Protein 6QQ4 (pdb70)

B-factor: mean 41.22, std 11.04, range [19.55, 80.66]

Nearest PDB structures (foldseek):
  6qq4-assembly2_B  TM=1.008E+00  e=2.054E-18  Drosophila melanogaster
  4z45-assembly2_B  TM=6.751E-01  e=8.411E-04  Nasonovia ribisnigri
  4inx-assembly1_A  TM=6.933E-01  e=3.664E-03  Amyelois transitella
  1dqe-assembly1_A  TM=6.639E-01  e=8.683E-03  Bombyx mori
  2wc5-assembly1_A  TM=6.607E-01  e=7.088E-03  Bombyx mori

Organism: Drosophila melanogaster (NCBI:txid7227)

Solvent-accessible surface area: 11645 Å² total; per-residue (Å²): 82,44,172,112,8,43,54,42,20,30,118,19,0,114,80,7,26,107,131,41,56,12,76,106,65,5,35,94,27,17,46,112,87,34,16,10,32,61,114,27,1,36,15,0,19,6,23,2,14,85,106,32,25,10,2,44,91,116,1,88,20,51,54,69,67,22,91,52,26,10,73,51,72,8,1,90,59,108,65,73,16,109,32,14,80,81,12,9,103,65,0,42,85,40,102,22,21,129,51,53,21,36,0,0,9,0,5,8,3,16,26,19,9,23,15,60,142,81,58,45,123,125,54,73,59,57,99,64,100,39,76,116,0,3,131,52,2,29,43,29,13,8,6,77,108,58,5,43,94,30,24,70,110,67,77,79,14,87,58,20,19,0,56,5,0,18,4,25,5,10,63,86,41,58,15,6,66,71,107,0,80,7,88,71,136,10,0,45,48,21,0,68,65,28,14,51,72,58,119,93,66,88,124,36,0,67,67,0,0,70,60,0,20,82,60,137,18,57,101,14,19,4,47,0,1,17,28,4,7,75,22,0,22,34,30,0,121,151,54,68,35,86

Foldseek 3Di:
DLVVLLVVLLVQLVVLCVVLVHDPVLSVCVSVLHQRPDLSSLVSLLSSCCVQPCADPQLAGDCPVPQSNLCSRRNDDDVSSVQSSVLSVVLSPDDFDSPNSRSSRSSSVSSVVSCVVVVND/DLCVVVVLLVVQLVVLCVVLVHDPVLVVCVVVLHQGPDLSSLSSLLSSCVSVPQADPQLAGALVSQLVVLCNQVSPPVVCSVLSSVLSHVLNPDDFDRPNSRSSSSSSVSSSVSSVVVVRD

InterPro domains:
  IPR006170 Pheromone/general odorant binding protein [PF01395] (23-134)
  IPR006170 Pheromone/general odorant binding protein [SM00708] (34-137)
  IPR036728 Pheromone/general odorant binding protein superfamily [G3DSA:1.10.238.20] (18-135)
  IPR036728 Pheromone/general odorant binding protein superfamily [SSF47565] (11-142)

Structure (mmCIF, N/CA/C/O backbone):
data_6QQ4
#
_entry.id   6QQ4
#
_cell.length_a   34.500
_cell.length_b   83.200
_cell.length_c   45.600
_cell.angle_alpha   90.00
_cell.angle_beta   99.00
_cell.angle_gamma   90.00
#
_symmetry.space_group_name_H-M   'P 1 21 1'
#
loop_
_entity.id
_entity.type
_entity.pdbx_description
1 polymer 'General odorant-binding protein 28a'
2 non-polymer 'PENTAETHYLENE GLYCOL'
3 non-polymer 'MALONIC ACID'
4 water water
#
loop_
_atom_site.group_PDB
_atom_site.id
_atom_site.type_symbol
_atom_site.label_atom_id
_atom_site.label_alt_id
_atom_site.label_comp_id
_atom_site.label_asym_id
_atom_site.label_entity_id
_atom_site.label_seq_id
_atom_site.pdbx_PDB_ins_code
_atom_site.Cartn_x
_atom_site.Cartn_y
_atom_site.Cartn_z
_atom_site.occupancy
_atom_site.B_iso_or_equiv
_atom_site.auth_seq_id
_atom_site.auth_comp_id
_atom_site.auth_asym_id
_atom_site.auth_atom_id
_atom_site.pdbx_PDB_model_num
ATOM 1 N N . ASP A 1 1 ? -2.821 -15.567 53.244 1.00 59.78 2 ASP A N 1
ATOM 2 C CA . ASP A 1 1 ? -1.529 -15.128 52.731 1.00 62.47 2 ASP A CA 1
ATOM 3 C C . ASP A 1 1 ? -1.451 -13.606 52.669 1.00 60.02 2 ASP A C 1
ATOM 4 O O . ASP A 1 1 ? -0.362 -13.033 52.568 1.00 56.09 2 ASP A O 1
ATOM 9 N N . GLU A 1 2 ? -2.605 -12.946 52.720 1.00 60.25 3 GLU A N 1
ATOM 10 C CA . GLU A 1 2 ? -2.615 -11.500 52.894 1.00 52.85 3 GLU A CA 1
ATOM 11 C C . GLU A 1 2 ? -2.041 -11.166 54.264 1.00 56.93 3 GLU A C 1
ATOM 12 O O . GLU A 1 2 ? -1.385 -10.136 54.444 1.00 55.58 3 GLU A O 1
ATOM 18 N N . LYS A 1 3 ? -2.304 -12.047 55.225 1.00 55.42 4 LYS A N 1
ATOM 19 C CA . LYS A 1 3 ? -1.722 -11.944 56.558 1.00 53.06 4 LYS A CA 1
ATOM 20 C C . LYS A 1 3 ? -0.201 -11.875 56.489 1.00 48.16 4 LYS A C 1
ATOM 21 O O . LYS A 1 3 ? 0.420 -11.020 57.113 1.00 49.39 4 LYS A O 1
ATOM 27 N N . GLU A 1 4 ? 0.386 -12.789 55.727 1.00 50.75 5 GLU A N 1
ATOM 28 C CA . GLU A 1 4 ? 1.836 -12.875 55.586 1.00 55.35 5 GLU A CA 1
ATOM 29 C C . GLU A 1 4 ? 2.405 -11.640 54.887 1.00 49.64 5 GLU A C 1
ATOM 30 O O . GLU A 1 4 ? 3.519 -11.204 55.183 1.00 44.07 5 GLU A O 1
ATOM 36 N N . ALA A 1 5 ? 1.622 -11.072 53.977 1.00 48.17 6 ALA A N 1
ATOM 37 C CA . ALA A 1 5 ? 1.990 -9.833 53.304 1.00 47.12 6 ALA A CA 1
ATOM 38 C C . ALA A 1 5 ? 2.096 -8.686 54.303 1.00 49.05 6 ALA A C 1
ATOM 39 O O . ALA A 1 5 ? 3.030 -7.887 54.250 1.00 43.68 6 ALA A O 1
ATOM 41 N N . LEU A 1 6 ? 1.136 -8.604 55.219 1.00 44.79 7 LEU A N 1
ATOM 42 C CA . LEU A 1 6 ? 1.175 -7.568 56.239 1.00 50.29 7 LEU A CA 1
ATOM 43 C C . LEU A 1 6 ? 2.344 -7.802 57.195 1.00 43.98 7 LEU A C 1
ATOM 44 O O . LEU A 1 6 ? 2.950 -6.855 57.677 1.00 41.86 7 LEU A O 1
ATOM 49 N N . ALA A 1 7 ? 2.659 -9.067 57.457 1.00 43.81 8 ALA A N 1
ATOM 50 C CA . ALA A 1 7 ? 3.786 -9.404 58.313 1.00 43.41 8 ALA A CA 1
ATOM 51 C C . ALA A 1 7 ? 5.121 -8.938 57.713 1.00 45.22 8 ALA A C 1
ATOM 52 O O . ALA A 1 7 ? 5.997 -8.451 58.435 1.00 40.39 8 ALA A O 1
ATOM 54 N N . LYS A 1 8 ? 5.274 -9.093 56.399 1.00 39.69 9 LYS A N 1
ATOM 55 C CA . LYS A 1 8 ? 6.475 -8.639 55.705 1.00 41.38 9 LYS A CA 1
ATOM 56 C C . LYS A 1 8 ? 6.580 -7.122 55.759 1.00 43.16 9 LYS A C 1
ATOM 57 O O . LYS A 1 8 ? 7.659 -6.563 55.913 1.00 40.77 9 LYS A O 1
ATOM 59 N N . LEU A 1 9 ? 5.441 -6.463 55.628 1.00 43.99 10 LEU A N 1
ATOM 60 C CA . LEU A 1 9 ? 5.401 -5.011 55.637 1.00 44.43 10 LEU A CA 1
ATOM 61 C C . LEU A 1 9 ? 5.849 -4.481 56.988 1.00 43.94 10 LEU A C 1
ATOM 62 O O . LEU A 1 9 ? 6.476 -3.424 57.076 1.00 43.17 10 LEU A O 1
ATOM 67 N N . MET A 1 10 ? 5.525 -5.224 58.042 1.00 45.25 11 MET A N 1
ATOM 68 C CA . MET A 1 10 ? 5.843 -4.783 59.396 1.00 46.52 11 MET A CA 1
ATOM 69 C C . MET A 1 10 ? 7.310 -4.971 59.728 1.00 40.80 11 MET A C 1
ATOM 70 O O . MET A 1 10 ? 7.873 -4.186 60.490 1.00 45.26 11 MET A O 1
ATOM 75 N N . GLU A 1 11 ? 7.927 -5.999 59.149 1.00 41.70 12 GLU A N 1
ATOM 76 C CA . GLU A 1 11 ? 9.363 -6.187 59.284 1.00 43.93 12 GLU A CA 1
ATOM 77 C C . GLU A 1 11 ? 10.077 -5.028 58.607 1.00 40.86 12 GLU A C 1
ATOM 78 O O . GLU A 1 11 ? 10.992 -4.431 59.163 1.00 42.32 12 GLU A O 1
ATOM 84 N N . SER A 1 12 ? 9.654 -4.731 57.387 1.00 43.82 13 SER A N 1
ATOM 85 C CA . SER A 1 12 ? 10.212 -3.613 56.650 1.00 40.58 13 SER A CA 1
ATOM 86 C C . SER A 1 12 ? 10.005 -2.326 57.449 1.00 42.84 13 SER A C 1
ATOM 87 O O . SER A 1 12 ? 10.930 -1.539 57.637 1.00 45.74 13 SER A O 1
ATOM 90 N N . ALA A 1 13 ? 8.797 -2.132 57.959 1.00 39.34 14 ALA A N 1
ATOM 91 C CA . ALA A 1 13 ? 8.508 -0.935 58.730 1.00 40.37 14 ALA A CA 1
ATOM 92 C C . ALA A 1 13 ? 9.371 -0.832 59.991 1.00 41.43 14 ALA A C 1
ATOM 93 O O . ALA A 1 13 ? 9.741 0.266 60.412 1.00 37.23 14 ALA A O 1
ATOM 95 N N . GLU A 1 14 ? 9.691 -1.973 60.591 1.00 39.86 15 GLU A N 1
ATOM 96 C CA . GLU A 1 14 ? 10.505 -1.985 61.796 1.00 42.34 15 GLU A CA 1
ATOM 97 C C . GLU A 1 14 ? 11.930 -1.523 61.516 1.00 44.25 15 GLU A C 1
ATOM 98 O O . GLU A 1 14 ? 12.539 -0.843 62.339 1.00 48.85 15 GLU A O 1
ATOM 104 N N . SER A 1 15 ? 12.471 -1.898 60.362 1.00 43.70 16 SER A N 1
ATOM 105 C CA . SER A 1 15 ? 13.828 -1.482 60.019 1.00 47.67 16 SER A CA 1
ATOM 106 C C . SER A 1 15 ? 13.855 -0.035 59.490 1.00 47.01 16 SER A C 1
ATOM 107 O O . SER A 1 15 ? 14.897 0.624 59.501 1.00 45.26 16 SER A O 1
ATOM 110 N N . CYS A 1 16 ? 12.702 0.453 59.048 1.00 37.00 17 CYS A N 1
ATOM 111 C CA . CYS A 1 16 ? 12.560 1.846 58.624 1.00 41.49 17 CYS A CA 1
ATOM 112 C C . CYS A 1 16 ? 12.394 2.850 59.780 1.00 38.26 17 CYS A C 1
ATOM 113 O O . CYS A 1 16 ? 12.743 4.015 59.635 1.00 37.34 17 CYS A O 1
ATOM 116 N N . MET A 1 17 ? 11.837 2.401 60.903 1.00 34.17 18 MET A N 1
ATOM 117 C CA . MET A 1 17 ? 11.485 3.280 62.027 1.00 34.64 18 MET A CA 1
ATOM 118 C C . MET A 1 17 ? 12.597 4.213 62.554 1.00 39.98 18 MET A C 1
ATOM 119 O O . MET A 1 17 ? 12.344 5.407 62.786 1.00 36.90 18 MET A O 1
ATOM 124 N N . PRO A 1 18 ? 13.815 3.677 62.792 1.00 38.30 19 PRO A N 1
ATOM 125 C CA . PRO A 1 18 ? 14.835 4.558 63.374 1.00 35.51 19 PRO A CA 1
ATOM 126 C C . PRO A 1 18 ? 15.281 5.675 62.441 1.00 32.71 19 PRO A C 1
ATOM 127 O O . PRO A 1 18 ? 15.632 6.747 62.905 1.00 34.01 19 PRO A O 1
ATOM 131 N N . GLU A 1 19 ? 15.264 5.447 61.138 1.00 31.51 20 GLU A N 1
ATOM 132 C CA . GLU A 1 19 ? 15.764 6.480 60.251 1.00 34.62 20 GLU A CA 1
ATOM 133 C C . GLU A 1 19 ? 14.745 7.625 60.029 1.00 30.79 20 GLU A C 1
ATOM 134 O O . GLU A 1 19 ? 15.087 8.680 59.490 1.00 27.04 20 GLU A O 1
ATOM 140 N N . VAL A 1 20 ? 13.508 7.450 60.482 1.00 32.60 21 VAL A N 1
ATOM 141 C CA . VAL A 1 20 ? 12.570 8.569 60.440 1.00 31.69 21 VAL A CA 1
ATOM 142 C C . VAL A 1 20 ? 12.099 8.920 61.855 1.00 28.74 21 VAL A C 1
ATOM 143 O O . VAL A 1 20 ? 11.198 9.745 62.049 1.00 33.20 21 VAL A O 1
ATOM 147 N N . GLY A 1 21 ? 12.746 8.315 62.845 1.00 32.43 22 GLY A N 1
ATOM 148 C CA . GLY A 1 21 ? 12.414 8.549 64.239 1.00 31.70 22 GLY A CA 1
ATOM 149 C C . GLY A 1 21 ? 10.966 8.237 64.588 1.00 32.08 22 GLY A C 1
ATOM 150 O O . GLY A 1 21 ? 10.366 8.870 65.476 1.00 38.36 22 GLY A O 1
ATOM 151 N N . ALA A 1 22 ? 10.379 7.262 63.898 1.00 28.32 23 ALA A N 1
ATOM 152 C CA . ALA A 1 22 ? 9.001 6.883 64.196 1.00 37.44 23 ALA A CA 1
ATOM 153 C C . ALA A 1 22 ? 8.916 6.061 65.484 1.00 36.87 23 ALA A C 1
ATOM 154 O O . ALA A 1 22 ? 9.927 5.540 65.982 1.00 35.75 23 ALA A O 1
ATOM 156 N N . THR A 1 23 ? 7.700 5.940 66.008 1.00 36.75 24 THR A N 1
ATOM 157 C CA . THR A 1 23 ? 7.453 5.261 67.277 1.00 39.57 24 THR A CA 1
ATOM 158 C C . THR A 1 23 ? 6.580 4.025 67.120 1.00 40.79 24 THR A C 1
ATOM 159 O O . THR A 1 23 ? 6.024 3.772 66.043 1.00 35.12 24 THR A O 1
ATOM 163 N N . ASP A 1 24 ? 6.444 3.262 68.204 1.00 40.29 25 ASP A N 1
ATOM 164 C CA . ASP A 1 24 ? 5.560 2.110 68.190 1.00 38.27 25 ASP A CA 1
ATOM 165 C C . ASP A 1 24 ? 4.124 2.507 67.852 1.00 34.14 25 ASP A C 1
ATOM 166 O O . ASP A 1 24 ? 3.408 1.728 67.241 1.00 34.31 25 ASP A O 1
ATOM 171 N N . ALA A 1 25 ? 3.703 3.705 68.251 1.00 34.72 26 ALA A N 1
ATOM 172 C CA . ALA A 1 25 ? 2.346 4.148 67.933 1.00 36.96 26 ALA A CA 1
ATOM 173 C C . ALA A 1 25 ? 2.195 4.275 66.417 1.00 38.63 26 ALA A C 1
ATOM 174 O O . ALA A 1 25 ? 1.148 3.935 65.856 1.00 38.07 26 ALA A O 1
ATOM 176 N N . ASP A 1 26 ? 3.258 4.758 65.770 1.00 29.34 27 ASP A N 1
ATOM 177 C CA . ASP A 1 26 ? 3.273 4.912 64.320 1.00 37.20 27 ASP A CA 1
ATOM 178 C C . ASP A 1 26 ? 3.179 3.572 63.615 1.00 30.62 27 ASP A C 1
ATOM 179 O O . ASP A 1 26 ? 2.498 3.437 62.594 1.00 33.43 27 ASP A O 1
ATOM 184 N N . LEU A 1 27 ? 3.906 2.596 64.140 1.00 35.90 28 LEU A N 1
ATOM 185 C CA . LEU A 1 27 ? 3.854 1.233 63.633 1.00 35.55 28 LEU A CA 1
ATOM 186 C C . LEU A 1 27 ? 2.444 0.640 63.771 1.00 34.34 28 LEU A C 1
ATOM 187 O O . LEU A 1 27 ? 1.960 -0.042 62.873 1.00 39.94 28 LEU A O 1
ATOM 192 N N . GLN A 1 28 ? 1.787 0.904 64.896 1.00 38.89 29 GLN A N 1
ATOM 193 C CA . GLN A 1 28 ? 0.449 0.348 65.132 1.00 42.40 29 GLN A CA 1
ATOM 194 C C . GLN A 1 28 ? -0.580 0.927 64.162 1.00 37.33 29 GLN A C 1
ATOM 195 O O . GLN A 1 28 ? -1.413 0.194 63.619 1.00 36.88 29 GLN A O 1
ATOM 201 N N . GLU A 1 29 ? -0.508 2.231 63.914 1.00 34.68 30 GLU A N 1
ATOM 202 C CA . GLU A 1 29 ? -1.377 2.834 62.906 1.00 34.72 30 GLU A CA 1
ATOM 203 C C . GLU A 1 29 ? -1.237 2.147 61.550 1.00 31.26 30 GLU A C 1
ATOM 204 O O . GLU A 1 29 ? -2.224 1.968 60.836 1.00 33.31 30 GLU A O 1
ATOM 210 N N . MET A 1 30 ? -0.019 1.761 61.192 1.00 35.53 31 MET A N 1
ATOM 211 C CA . MET A 1 30 ? 0.205 1.072 59.923 1.00 32.32 31 MET A CA 1
ATOM 212 C C . MET A 1 30 ? -0.456 -0.303 59.863 1.00 34.23 31 MET A C 1
ATOM 213 O O . MET A 1 30 ? -1.141 -0.608 58.885 1.00 35.02 31 MET A O 1
ATOM 218 N N . VAL A 1 31 ? -0.237 -1.140 60.887 1.00 37.19 32 VAL A N 1
ATOM 219 C CA . VAL A 1 31 ? -0.773 -2.506 60.866 1.00 38.53 32 VAL A CA 1
ATOM 220 C C . VAL A 1 31 ? -2.280 -2.471 60.782 1.00 35.81 32 VAL A C 1
ATOM 221 O O . VAL A 1 31 ? -2.900 -3.343 60.176 1.00 39.81 32 VAL A O 1
ATOM 225 N N . LYS A 1 32 ? -2.860 -1.440 61.384 1.00 38.31 33 LYS A N 1
ATOM 226 C CA . LYS A 1 32 ? -4.301 -1.312 61.495 1.00 39.01 33 LYS A CA 1
ATOM 227 C C . LYS A 1 32 ? -4.854 -0.589 60.281 1.00 34.16 33 LYS A C 1
ATOM 228 O O . LYS A 1 32 ? -6.057 -0.355 60.190 1.00 38.57 33 LYS A O 1
ATOM 234 N N . LYS A 1 33 ? -3.965 -0.248 59.355 1.00 31.08 34 LYS A N 1
ATOM 235 C CA . LYS A 1 33 ? -4.345 0.412 58.114 1.00 37.00 34 LYS A CA 1
ATOM 236 C C . LYS A 1 33 ? -5.145 1.681 58.373 1.00 34.51 34 LYS A C 1
ATOM 237 O O . LYS A 1 33 ? -6.219 1.879 57.822 1.00 28.79 34 LYS A O 1
ATOM 243 N N . GLN A 1 34 ? -4.597 2.532 59.229 1.00 33.15 35 GLN A N 1
ATOM 244 C CA . GLN A 1 34 ? -5.174 3.824 59.541 1.00 31.66 35 GLN A CA 1
ATOM 245 C C . GLN A 1 34 ? -4.361 4.924 58.855 1.00 29.49 35 GLN A C 1
ATOM 246 O O . GLN A 1 34 ? -3.238 4.676 58.416 1.00 24.42 35 GLN A O 1
ATOM 252 N N . PRO A 1 35 ? -4.924 6.138 58.746 1.00 32.08 36 PRO A N 1
ATOM 253 C CA . PRO A 1 35 ? -4.081 7.276 58.346 1.00 31.36 36 PRO A CA 1
ATOM 254 C C . PRO A 1 35 ? -2.938 7.534 59.337 1.00 29.76 36 PRO A C 1
ATOM 255 O O . PRO A 1 35 ? -3.068 7.252 60.525 1.00 31.41 36 PRO A O 1
ATOM 259 N N . ALA A 1 36 ? -1.827 8.067 58.853 1.00 25.11 37 ALA A N 1
ATOM 260 C CA . ALA A 1 36 ? -0.733 8.434 59.740 1.00 30.11 37 ALA A CA 1
ATOM 261 C C . ALA A 1 36 ? -1.129 9.686 60.506 1.00 30.63 37 ALA A C 1
ATOM 262 O O . ALA A 1 36 ? -1.488 10.684 59.899 1.00 32.30 37 ALA A O 1
ATOM 264 N N . SER A 1 37 ? -1.067 9.641 61.834 1.00 30.20 38 SER A N 1
ATOM 265 C CA . SER A 1 37 ? -1.426 10.812 62.632 1.00 31.34 38 SER A CA 1
ATOM 266 C C . SER A 1 37 ? -0.213 11.700 62.917 1.00 29.01 38 SER A C 1
ATOM 267 O O . SER A 1 37 ? -0.358 12.772 63.491 1.00 34.35 38 SER A O 1
ATOM 270 N N . THR A 1 38 ? 0.978 11.260 62.508 1.00 28.80 39 THR A N 1
ATOM 271 C CA . THR A 1 38 ? 2.204 12.052 62.663 1.00 25.65 39 THR A CA 1
ATOM 272 C C . THR A 1 38 ? 2.982 12.101 61.354 1.00 28.31 39 THR A C 1
ATOM 273 O O . THR A 1 38 ? 2.813 11.235 60.502 1.00 26.68 39 THR A O 1
ATOM 277 N N . TYR A 1 39 ? 3.837 13.113 61.201 1.00 26.65 40 TYR A N 1
ATOM 278 C CA . TYR A 1 39 ? 4.669 13.272 60.001 1.00 24.83 40 TYR A CA 1
ATOM 279 C C . TYR A 1 39 ? 5.679 12.137 59.871 1.00 26.40 40 TYR A C 1
ATOM 280 O O . TYR A 1 39 ? 5.934 11.636 58.774 1.00 28.06 40 TYR A O 1
ATOM 289 N N . ALA A 1 40 ? 6.267 11.752 61.001 1.00 29.19 41 ALA A N 1
ATOM 290 C CA . ALA A 1 40 ? 7.204 10.636 61.037 1.00 28.16 41 ALA A CA 1
ATOM 291 C C . ALA A 1 40 ? 6.546 9.351 60.534 1.00 26.07 41 ALA A C 1
ATOM 292 O O . ALA A 1 40 ? 7.173 8.552 59.845 1.00 25.73 41 ALA A O 1
ATOM 294 N N . GLY A 1 41 ? 5.281 9.150 60.898 1.00 24.40 42 GLY A N 1
ATOM 295 C CA . GLY A 1 41 ? 4.525 8.010 60.419 1.00 26.66 42 GLY A CA 1
ATOM 296 C C . GLY A 1 41 ? 4.308 8.078 58.914 1.00 24.85 42 GLY A C 1
ATOM 297 O O . GLY A 1 41 ? 4.315 7.061 58.232 1.00 25.30 42 GLY A O 1
ATOM 298 N N . LYS A 1 42 ? 4.099 9.279 58.388 1.00 23.20 43 LYS A N 1
ATOM 299 C CA . LYS A 1 42 ? 4.058 9.459 56.931 1.00 25.82 43 LYS A CA 1
ATOM 300 C C . LYS A 1 42 ? 5.412 9.121 56.303 1.00 26.75 43 LYS A C 1
ATOM 301 O O . LYS A 1 42 ? 5.493 8.511 55.215 1.00 27.37 43 LYS A O 1
ATOM 307 N N . CYS A 1 43 ? 6.483 9.538 56.973 1.00 23.27 44 CYS A N 1
ATOM 308 C CA . CYS A 1 43 ? 7.808 9.241 56.453 1.00 25.33 44 CYS A CA 1
ATOM 309 C C . CYS A 1 43 ? 8.101 7.738 56.637 1.00 26.34 44 CYS A C 1
ATOM 310 O O . CYS A 1 43 ? 8.796 7.139 55.827 1.00 26.88 44 CYS A O 1
ATOM 313 N N . LEU A 1 44 ? 7.577 7.132 57.700 1.00 26.16 45 LEU A N 1
ATOM 314 C CA . LEU A 1 44 ? 7.737 5.688 57.875 1.00 27.18 45 LEU A CA 1
ATOM 315 C C . LEU A 1 44 ? 7.128 4.999 56.654 1.00 29.74 45 LEU A C 1
ATOM 316 O O . LEU A 1 44 ? 7.748 4.173 55.996 1.00 27.41 45 LEU A O 1
ATOM 321 N N . ARG A 1 45 ? 5.914 5.392 56.325 1.00 29.45 46 ARG A N 1
ATOM 322 C CA . ARG A 1 45 ? 5.231 4.824 55.180 1.00 32.09 46 ARG A CA 1
ATOM 323 C C . ARG A 1 45 ? 5.967 5.038 53.866 1.00 30.95 46 ARG A C 1
ATOM 324 O O . ARG A 1 45 ? 5.993 4.133 53.031 1.00 30.12 46 ARG A O 1
ATOM 332 N N . ALA A 1 46 ? 6.591 6.198 53.684 1.00 27.96 47 ALA A N 1
ATOM 333 C CA . ALA A 1 46 ? 7.398 6.440 52.476 1.00 28.07 47 ALA A CA 1
ATOM 334 C C . ALA A 1 46 ? 8.554 5.452 52.387 1.00 32.77 47 ALA A C 1
ATOM 335 O O . ALA A 1 46 ? 8.861 4.938 51.322 1.00 28.01 47 ALA A O 1
ATOM 337 N N . CYS A 1 47 ? 9.183 5.205 53.528 1.00 27.91 48 CYS A N 1
ATOM 338 C CA . CYS A 1 47 ? 10.345 4.328 53.605 1.00 34.30 48 CYS A CA 1
ATOM 339 C C . CYS A 1 47 ? 9.964 2.883 53.261 1.00 36.02 48 CYS A C 1
ATOM 340 O O . CYS A 1 47 ? 10.694 2.181 52.563 1.00 32.67 48 CYS A O 1
ATOM 343 N N . VAL A 1 48 ? 8.815 2.443 53.745 1.00 30.89 49 VAL A N 1
ATOM 344 C CA . VAL A 1 48 ? 8.311 1.128 53.383 1.00 34.53 49 VAL A CA 1
ATOM 345 C C . VAL A 1 48 ? 7.954 1.036 51.892 1.00 35.62 49 VAL A C 1
ATOM 346 O O . VAL A 1 48 ? 8.353 0.093 51.210 1.00 40.57 49 VAL A O 1
ATOM 350 N N . MET A 1 49 ? 7.201 2.007 51.394 1.00 29.65 50 MET A N 1
ATOM 351 C CA . MET A 1 49 ? 6.782 1.990 49.998 1.00 35.81 50 MET A CA 1
ATOM 352 C C . MET A 1 49 ? 7.986 1.996 49.057 1.00 37.96 50 MET A C 1
ATOM 353 O O . MET A 1 49 ? 7.996 1.300 48.039 1.00 41.76 50 MET A O 1
ATOM 358 N N . LYS A 1 50 ? 8.998 2.781 49.404 1.00 38.06 51 LYS A N 1
ATOM 359 C CA . LYS A 1 50 ? 10.218 2.848 48.616 1.00 39.94 51 LYS A CA 1
ATOM 360 C C . LYS A 1 50 ? 10.954 1.507 48.643 1.00 43.41 51 LYS A C 1
ATOM 361 O O . LYS A 1 50 ? 11.570 1.105 47.657 1.00 43.48 51 LYS A O 1
ATOM 367 N N . ASN A 1 51 ? 10.882 0.806 49.767 1.00 44.08 52 ASN A N 1
ATOM 368 C CA . ASN A 1 51 ? 11.493 -0.513 49.840 1.00 47.54 52 ASN A CA 1
ATOM 369 C C . ASN A 1 51 ? 10.741 -1.522 48.969 1.00 45.54 52 ASN A C 1
ATOM 370 O O . ASN A 1 51 ? 11.342 -2.407 48.374 1.00 51.64 52 ASN A O 1
ATOM 375 N N . ILE A 1 52 ? 9.425 -1.380 48.899 1.00 47.69 53 ILE A N 1
ATOM 376 C CA . ILE A 1 52 ? 8.599 -2.197 48.016 1.00 47.34 53 ILE A CA 1
ATOM 377 C C . ILE A 1 52 ? 8.845 -1.816 46.562 1.00 50.31 53 ILE A C 1
ATOM 378 O O . ILE A 1 52 ? 8.813 -2.659 45.670 1.00 50.53 53 ILE A O 1
ATOM 383 N N . GLY A 1 53 ? 9.083 -0.533 46.327 1.00 45.51 54 GLY A N 1
ATOM 384 C CA . GLY A 1 53 ? 9.296 -0.044 44.981 1.00 44.50 54 GLY A CA 1
ATOM 385 C C . GLY A 1 53 ? 8.037 0.523 44.365 1.00 45.80 54 GLY A C 1
ATOM 386 O O . GLY A 1 53 ? 8.072 1.021 43.236 1.00 45.66 54 GLY A O 1
ATOM 387 N N . ILE A 1 54 ? 6.922 0.450 45.096 1.00 41.98 55 ILE A N 1
ATOM 388 C CA . ILE A 1 54 ?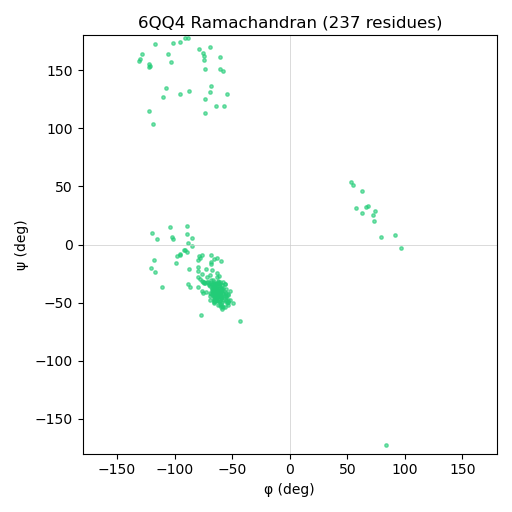 5.669 1.033 44.623 1.00 43.40 55 ILE A CA 1
ATOM 389 C C . ILE A 1 54 ? 5.797 2.564 44.626 1.00 37.35 55 ILE A C 1
ATOM 390 O O . ILE A 1 54 ? 5.156 3.258 43.834 1.00 39.37 55 ILE A O 1
ATOM 395 N N . LEU A 1 55 ? 6.672 3.078 45.482 1.00 38.71 56 LEU A N 1
ATOM 396 C CA . LEU A 1 55 ? 7.043 4.491 45.445 1.00 38.59 56 LEU A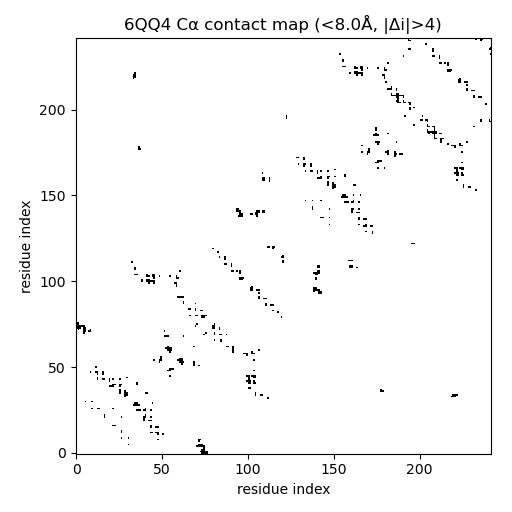 CA 1
ATOM 397 C C . LEU A 1 55 ? 8.482 4.621 44.957 1.00 36.47 56 LEU A C 1
ATOM 398 O O . LEU A 1 55 ? 9.381 3.988 45.506 1.00 37.20 56 LEU A O 1
ATOM 403 N N . ASP A 1 56 ? 8.708 5.443 43.937 1.00 40.69 57 ASP A N 1
ATOM 404 C CA . ASP A 1 56 ? 10.053 5.543 43.374 1.00 43.43 57 ASP A CA 1
ATOM 405 C C . ASP A 1 56 ? 10.832 6.712 43.969 1.00 40.90 57 ASP A C 1
ATOM 406 O O . ASP A 1 56 ? 10.287 7.518 44.727 1.00 41.93 57 ASP A O 1
ATOM 411 N N . ALA A 1 57 ? 12.106 6.787 43.594 1.00 35.84 58 ALA A N 1
ATOM 412 C CA . ALA A 1 57 ? 13.071 7.751 44.108 1.00 37.76 58 ALA A CA 1
ATOM 413 C C . ALA A 1 57 ? 12.690 9.210 43.866 1.00 39.00 58 ALA A C 1
ATOM 414 O O . ALA A 1 57 ? 13.280 10.112 44.463 1.00 38.99 58 ALA A O 1
ATOM 416 N N . ASN A 1 58 ? 11.717 9.451 42.991 1.00 41.62 59 ASN A N 1
ATOM 417 C CA . ASN A 1 58 ? 11.177 10.798 42.837 1.00 40.58 59 ASN A CA 1
ATOM 418 C C . ASN A 1 58 ? 9.810 10.946 43.501 1.00 38.77 59 ASN A C 1
ATOM 419 O O . ASN A 1 58 ? 9.085 11.910 43.258 1.00 38.97 59 ASN A O 1
ATOM 424 N N . GLY A 1 59 ? 9.470 9.993 44.358 1.00 38.15 60 GLY A N 1
ATOM 425 C CA . GLY A 1 59 ? 8.257 10.103 45.156 1.00 37.29 60 GLY A CA 1
ATOM 426 C C . GLY A 1 59 ? 6.966 10.023 44.370 1.00 38.40 60 GLY A C 1
ATOM 427 O O . GLY A 1 59 ? 5.963 10.648 44.729 1.00 34.15 60 GLY A O 1
ATOM 428 N N . LYS A 1 60 ? 6.977 9.239 43.299 1.00 38.25 61 LYS A N 1
ATOM 429 C CA . LYS A 1 60 ? 5.771 9.017 42.508 1.00 34.82 61 LYS A CA 1
ATOM 430 C C . LYS A 1 60 ? 5.483 7.523 42.486 1.00 34.95 61 LYS A C 1
ATOM 431 O O . LYS A 1 60 ? 6.389 6.718 42.645 1.00 36.62 61 LYS A O 1
ATOM 437 N N . LEU A 1 61 ? 4.219 7.149 42.316 1.00 36.94 62 LEU A N 1
ATOM 438 C CA . LEU A 1 61 ? 3.864 5.734 42.326 1.00 38.76 62 LEU A CA 1
ATOM 439 C C . LEU A 1 61 ? 4.437 5.050 41.080 1.00 40.34 62 LEU A C 1
ATOM 440 O O . LEU A 1 61 ? 4.365 5.596 39.976 1.00 41.49 62 LEU A O 1
ATOM 445 N N . ASP A 1 62 ? 5.013 3.870 41.276 1.00 41.52 63 ASP A N 1
ATOM 446 C CA . ASP A 1 62 ? 5.590 3.081 40.194 1.00 46.17 63 ASP A CA 1
ATOM 447 C C . ASP A 1 62 ? 4.869 1.739 40.089 1.00 47.15 63 ASP A C 1
ATOM 448 O O . ASP A 1 62 ? 5.114 0.836 40.886 1.00 41.81 63 ASP A O 1
ATOM 453 N N . THR A 1 63 ? 3.996 1.610 39.093 1.00 49.87 64 THR A N 1
ATOM 454 C CA . THR A 1 63 ? 3.134 0.438 38.990 1.00 52.60 64 THR A CA 1
ATOM 455 C C . THR A 1 63 ? 3.704 -0.695 38.143 1.00 54.86 64 THR A C 1
ATOM 456 O O . THR A 1 63 ? 3.090 -1.761 38.058 1.00 55.90 64 THR A O 1
ATOM 460 N N . GLU A 1 64 ? 4.862 -0.475 37.523 1.00 53.95 65 GLU A N 1
ATOM 461 C CA . GLU A 1 64 ? 5.555 -1.540 36.791 1.00 51.81 65 GLU A CA 1
ATOM 462 C C . GLU A 1 64 ? 5.900 -2.694 37.734 1.00 56.97 65 GLU A C 1
ATOM 463 O O . GLU A 1 64 ? 5.922 -2.512 38.949 1.00 54.07 65 GLU A O 1
ATOM 465 N N . ALA A 1 65 ? 6.183 -3.869 37.169 1.00 63.33 66 ALA A N 1
ATOM 466 C CA . ALA A 1 65 ? 6.372 -5.094 37.955 1.00 63.43 66 ALA A CA 1
ATOM 467 C C . ALA A 1 65 ? 5.163 -5.317 38.864 1.00 63.94 66 ALA A C 1
ATOM 468 O O . ALA A 1 65 ? 5.301 -5.480 40.082 1.00 57.23 66 ALA A O 1
ATOM 470 N N . GLY A 1 66 ? 3.985 -5.317 38.246 1.00 61.79 67 GLY A N 1
ATOM 471 C CA . GLY A 1 66 ? 2.716 -5.392 38.949 1.00 62.45 67 GLY A CA 1
ATOM 472 C C . GLY A 1 66 ? 2.632 -6.392 40.085 1.00 62.24 67 GLY A C 1
ATOM 473 O O . GLY A 1 66 ? 2.504 -5.997 41.245 1.00 60.97 67 GLY A O 1
ATOM 474 N N . HIS A 1 67 ? 2.718 -7.679 39.754 1.00 62.77 68 HIS A N 1
ATOM 475 C CA . HIS A 1 67 ? 2.529 -8.751 40.729 1.00 59.88 68 HIS A CA 1
ATOM 476 C C . HIS A 1 67 ? 3.426 -8.629 41.950 1.00 58.38 68 HIS A C 1
ATOM 477 O O . HIS A 1 67 ? 2.952 -8.728 43.083 1.00 57.70 68 HIS A O 1
ATOM 484 N N . GLU A 1 68 ? 4.722 -8.443 41.709 1.00 61.75 69 GLU A N 1
ATOM 485 C CA . GLU A 1 68 ? 5.705 -8.356 42.781 1.00 57.69 69 GLU A CA 1
ATOM 486 C C . GLU A 1 68 ? 5.328 -7.246 43.755 1.00 55.47 69 GLU A C 1
ATOM 487 O O . GLU A 1 68 ? 5.544 -7.384 44.952 1.00 54.78 69 GLU A O 1
ATOM 489 N N . LYS A 1 69 ? 4.738 -6.169 43.235 1.00 52.77 70 LYS A N 1
ATOM 490 C CA . LYS A 1 69 ? 4.302 -5.032 44.052 1.00 55.22 70 LYS A CA 1
ATOM 491 C C . LYS A 1 69 ? 3.000 -5.306 44.813 1.00 55.87 70 LYS A C 1
ATOM 492 O O . LYS A 1 69 ? 2.955 -5.255 46.048 1.00 50.52 70 LYS A O 1
ATOM 498 N N . ALA A 1 70 ? 1.937 -5.588 44.067 1.00 54.67 71 ALA A N 1
ATOM 499 C CA . ALA A 1 70 ? 0.613 -5.790 44.650 1.00 58.28 71 ALA A CA 1
ATOM 500 C C . ALA A 1 70 ? 0.570 -6.959 45.647 1.00 58.73 71 ALA A C 1
ATOM 501 O O . ALA A 1 70 ?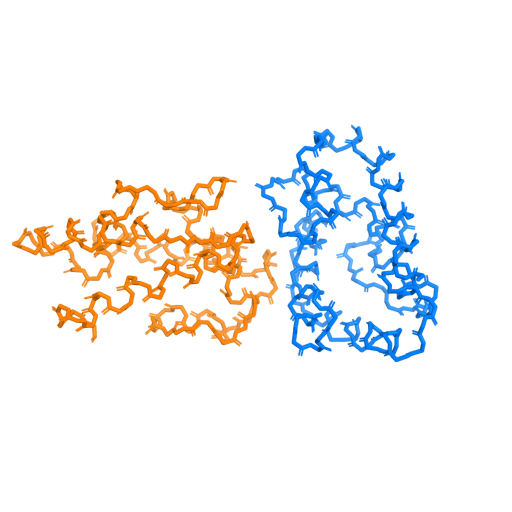 -0.158 -6.900 46.649 1.00 54.33 71 ALA A O 1
ATOM 503 N N . LYS A 1 71 ? 1.351 -8.008 45.390 1.00 55.77 72 LYS A N 1
ATOM 504 C CA . LYS A 1 71 ? 1.356 -9.168 46.283 1.00 56.87 72 LYS A CA 1
ATOM 505 C C . LYS A 1 71 ? 1.975 -8.832 47.644 1.00 58.06 72 LYS A C 1
ATOM 506 O O . LYS A 1 71 ? 1.806 -9.583 48.605 1.00 56.91 72 LYS A O 1
ATOM 512 N N . GLN A 1 72 ? 2.682 -7.702 47.722 1.00 57.53 73 GLN A N 1
ATOM 513 C CA . GLN A 1 72 ? 3.228 -7.220 48.992 1.00 55.80 73 GLN A CA 1
ATOM 514 C C . GLN A 1 72 ? 2.137 -6.595 49.854 1.00 55.51 73 GLN A C 1
ATOM 515 O O . GLN A 1 72 ? 2.370 -6.279 51.020 1.00 53.95 73 GLN A O 1
ATOM 521 N N . TYR A 1 73 ? 0.952 -6.416 49.275 1.00 56.34 74 TYR A N 1
ATOM 522 C CA . TYR A 1 73 ? -0.183 -5.842 49.992 1.00 54.52 74 TYR A CA 1
ATOM 523 C C . TYR A 1 73 ? -1.308 -6.858 50.261 1.00 55.80 74 TYR A C 1
ATOM 524 O O . TYR A 1 73 ? -1.962 -6.814 51.304 1.00 55.12 74 TYR A O 1
ATOM 533 N N . THR A 1 74 ? -1.540 -7.762 49.316 1.00 52.57 75 THR A N 1
ATOM 534 C CA . THR A 1 74 ? -2.714 -8.632 49.375 1.00 52.69 75 THR A CA 1
ATOM 535 C C . THR A 1 74 ? -2.396 -10.125 49.481 1.00 54.81 75 THR A C 1
ATOM 536 O O . THR A 1 74 ? -3.281 -10.938 49.773 1.00 51.91 75 THR A O 1
ATOM 540 N N . GLY A 1 75 ? -1.141 -10.486 49.231 1.00 55.15 76 GLY A N 1
ATOM 541 C CA . GLY A 1 75 ? -0.771 -11.884 49.132 1.00 57.04 76 GLY A CA 1
ATOM 542 C C . GLY A 1 75 ? -1.049 -12.416 47.738 1.00 51.54 76 GLY A C 1
ATOM 543 O O . GLY A 1 75 ? -1.409 -11.652 46.841 1.00 55.24 76 GLY A O 1
ATOM 544 N N . ASN A 1 76 ? -0.896 -13.723 47.560 1.00 54.16 77 ASN A N 1
ATOM 545 C CA . ASN A 1 76 ? -0.959 -14.340 46.238 1.00 52.40 77 ASN A CA 1
ATOM 546 C C . ASN A 1 76 ? -2.366 -14.586 45.680 1.00 53.83 77 ASN A C 1
ATOM 547 O O . ASN A 1 76 ? -2.505 -14.869 44.488 1.00 51.09 77 ASN A O 1
ATOM 552 N N . ASP A 1 77 ? -3.399 -14.479 46.517 1.00 49.09 78 ASP A N 1
ATOM 553 C CA . ASP A 1 77 ? -4.772 -14.780 46.078 1.00 49.70 78 ASP A CA 1
ATOM 554 C C . ASP A 1 77 ? -5.222 -14.001 44.835 1.00 47.79 78 ASP A C 1
ATOM 555 O O . ASP A 1 77 ? -5.127 -12.775 44.814 1.00 44.84 78 ASP A O 1
ATOM 560 N N . PRO A 1 78 ? -5.761 -14.712 43.821 1.00 43.33 79 PRO A N 1
ATOM 561 C CA . PRO A 1 78 ? -6.097 -14.133 42.512 1.00 39.90 79 PRO A CA 1
ATOM 562 C C . PRO A 1 78 ? -7.124 -12.989 42.558 1.00 35.50 79 PRO A C 1
ATOM 563 O O . PRO A 1 78 ? -6.843 -11.928 42.026 1.00 31.41 79 PRO A O 1
ATOM 567 N N . ALA A 1 79 ? -8.283 -13.208 43.173 1.00 41.09 80 ALA A N 1
ATOM 568 C CA . ALA A 1 79 ? -9.340 -12.196 43.197 1.00 40.20 80 ALA A CA 1
ATOM 569 C C . ALA A 1 79 ? -8.884 -10.910 43.898 1.00 40.67 80 ALA A C 1
ATOM 570 O O . ALA A 1 79 ? -9.058 -9.806 43.356 1.00 39.32 80 ALA A O 1
ATOM 572 N N . LYS A 1 80 ? -8.291 -11.061 45.085 1.00 43.67 81 LYS A N 1
ATOM 573 C CA . LYS A 1 80 ? -7.718 -9.942 45.827 1.00 43.75 81 LYS A CA 1
ATOM 574 C C . LYS A 1 80 ? -6.653 -9.239 45.020 1.00 42.50 81 LYS A C 1
ATOM 575 O O . LYS A 1 80 ? -6.678 -8.012 44.857 1.00 39.09 81 LYS A O 1
ATOM 581 N N . LEU A 1 81 ? -5.705 -10.036 44.543 1.00 36.62 82 LEU A N 1
ATOM 582 C CA . LEU A 1 81 ? -4.539 -9.531 43.843 1.00 41.67 82 LEU A CA 1
ATOM 583 C C . LEU A 1 81 ? -4.960 -8.695 42.665 1.00 38.71 82 LEU A C 1
ATOM 584 O O . LEU A 1 81 ? -4.385 -7.645 42.413 1.00 42.85 82 LEU A O 1
ATOM 589 N N . LYS A 1 82 ? -5.982 -9.160 41.952 1.00 37.36 83 LYS A N 1
ATOM 590 C CA . LYS A 1 82 ? -6.468 -8.440 40.790 1.00 38.63 83 LYS A CA 1
ATOM 591 C C . LYS A 1 82 ? -6.937 -7.050 41.197 1.00 39.36 83 LYS A C 1
ATOM 592 O O . LYS A 1 82 ? -6.649 -6.078 40.517 1.00 41.24 83 LYS A O 1
ATOM 598 N N . ILE A 1 83 ? -7.657 -6.965 42.311 1.00 37.58 84 ILE A N 1
ATOM 599 C CA . ILE A 1 83 ? -8.197 -5.689 42.776 1.00 38.93 84 ILE A CA 1
ATOM 600 C C . ILE A 1 83 ? -7.097 -4.679 43.118 1.00 34.11 84 ILE A C 1
ATOM 601 O O . ILE A 1 83 ? -7.178 -3.508 42.743 1.00 38.53 84 ILE A O 1
ATOM 606 N N . ALA A 1 84 ? -6.078 -5.139 43.831 1.00 37.63 85 ALA A N 1
ATOM 607 C CA . ALA A 1 84 ? -4.932 -4.300 44.173 1.00 40.06 85 ALA A CA 1
ATOM 608 C C . ALA A 1 84 ? -4.298 -3.721 42.918 1.00 46.23 85 ALA A C 1
ATOM 609 O O . ALA A 1 84 ? -3.970 -2.531 42.860 1.00 43.60 85 ALA A O 1
ATOM 611 N N . LEU A 1 85 ? -4.130 -4.571 41.910 1.00 44.50 86 LEU A N 1
ATOM 612 C CA . LEU A 1 85 ? -3.612 -4.122 40.631 1.00 40.90 86 LEU A CA 1
ATOM 613 C C . LEU A 1 85 ? -4.433 -2.959 40.110 1.00 43.80 86 LEU A C 1
ATOM 614 O O . LEU A 1 85 ? -3.885 -1.966 39.644 1.00 41.04 86 LEU A O 1
ATOM 619 N N . GLU A 1 86 ? -5.753 -3.072 40.219 1.00 42.32 87 GLU A N 1
ATOM 620 C CA . GLU A 1 86 ? -6.630 -2.014 39.744 1.00 43.82 87 GLU A CA 1
ATOM 621 C C . GLU A 1 86 ? -6.514 -0.777 40.627 1.00 40.62 87 GLU A C 1
ATOM 622 O O . GLU A 1 86 ? -6.616 0.344 40.141 1.00 42.54 87 GLU A O 1
ATOM 628 N N . ILE A 1 87 ? -6.296 -0.993 41.921 1.00 43.03 88 ILE A N 1
ATOM 629 C CA . ILE A 1 87 ? -6.112 0.104 42.868 1.00 35.86 88 ILE A CA 1
ATOM 630 C C . ILE A 1 87 ? -4.842 0.884 42.538 1.00 37.62 88 ILE A C 1
ATOM 631 O O . ILE A 1 87 ? -4.839 2.118 42.569 1.00 35.24 88 ILE A O 1
ATOM 636 N N . GLY A 1 88 ? -3.779 0.165 42.185 1.00 38.36 89 GLY A N 1
ATOM 637 C CA . GLY A 1 88 ? -2.556 0.793 41.715 1.00 40.93 89 GLY A CA 1
ATOM 638 C C . GLY A 1 88 ? -2.777 1.719 40.528 1.00 46.00 89 GLY A C 1
ATOM 639 O O . GLY A 1 88 ? -2.297 2.855 40.508 1.00 43.49 89 GLY A O 1
ATOM 640 N N . ASP A 1 89 ? -3.507 1.242 39.528 1.00 42.40 90 ASP A N 1
ATOM 641 C CA . ASP A 1 89 ? -3.764 2.056 38.341 1.00 47.81 90 ASP A CA 1
ATOM 642 C C . ASP A 1 89 ? -4.631 3.274 38.664 1.00 44.06 90 ASP A C 1
ATOM 643 O O . ASP A 1 89 ? -4.424 4.368 38.123 1.00 41.61 90 ASP A O 1
ATOM 648 N N . THR A 1 90 ? -5.599 3.084 39.552 1.00 41.36 91 THR A N 1
ATOM 649 C CA . THR A 1 90 ? -6.414 4.192 40.019 1.00 41.48 91 THR A CA 1
ATOM 650 C C . THR A 1 90 ? -5.568 5.239 40.755 1.00 39.26 91 THR A C 1
ATOM 651 O O . THR A 1 90 ? -5.604 6.422 40.424 1.00 45.14 91 THR A O 1
ATOM 655 N N . CYS A 1 91 ? -4.794 4.796 41.735 1.00 37.91 92 CYS A N 1
ATOM 656 C CA . CYS A 1 91 ? -4.154 5.723 42.659 1.00 41.10 92 CYS A CA 1
ATOM 657 C C . CYS A 1 91 ? -2.901 6.375 42.078 1.00 43.26 92 CYS A C 1
ATOM 658 O O . CYS A 1 91 ? -2.525 7.465 42.499 1.00 41.41 92 CYS A O 1
ATOM 661 N N . ALA A 1 92 ? -2.283 5.737 41.085 1.00 43.55 93 ALA A N 1
ATOM 662 C CA . ALA A 1 92 ? -1.133 6.329 40.399 1.00 45.61 93 ALA A CA 1
ATOM 663 C C . ALA A 1 92 ? -1.502 7.616 39.687 1.00 45.13 93 ALA A C 1
ATOM 664 O O . ALA A 1 92 ? -0.624 8.364 39.261 1.00 43.92 93 ALA A O 1
ATOM 666 N N . ALA A 1 93 ? -2.797 7.886 39.576 1.00 44.88 94 ALA A N 1
ATOM 667 C CA . ALA A 1 93 ? -3.267 9.060 38.857 1.00 42.67 94 ALA A CA 1
ATOM 668 C C . ALA A 1 93 ? -3.545 10.282 39.749 1.00 43.75 94 ALA A C 1
ATOM 669 O O . ALA A 1 93 ? -3.827 11.370 39.239 1.00 43.27 94 ALA A O 1
ATOM 671 N N . ILE A 1 94 ? -3.492 10.127 41.069 1.00 41.26 95 ILE A N 1
ATOM 672 C CA . ILE A 1 94 ? -3.832 11.265 41.926 1.00 38.85 95 ILE A CA 1
ATOM 673 C C . ILE A 1 94 ? -2.710 12.309 41.933 1.00 35.92 95 ILE A C 1
ATOM 674 O O . ILE A 1 94 ? -1.563 12.000 41.620 1.00 40.95 95 ILE A O 1
ATOM 679 N N . THR A 1 95 ? -3.044 13.543 42.289 1.00 38.60 96 THR A N 1
ATOM 680 C CA . THR A 1 95 ? -2.020 14.560 42.508 1.00 40.79 96 THR A CA 1
ATOM 681 C C . THR A 1 95 ? -1.504 14.545 43.961 1.00 37.09 96 THR A C 1
ATOM 682 O O . THR A 1 95 ? -2.294 14.538 44.915 1.00 37.91 96 THR A O 1
ATOM 686 N N . VAL A 1 96 ? -0.180 14.553 44.117 1.00 36.40 97 VAL A N 1
ATOM 687 C CA . VAL A 1 96 ? 0.474 14.436 45.430 1.00 33.10 97 VAL A CA 1
ATOM 688 C C . VAL A 1 96 ? 1.492 15.561 45.627 1.00 37.39 97 VAL A C 1
ATOM 689 O O . VAL A 1 96 ? 1.872 16.207 44.661 1.00 37.16 97 VAL A 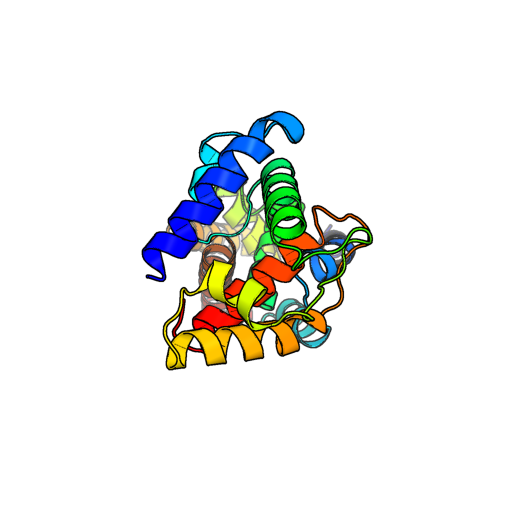O 1
ATOM 693 N N . PRO A 1 97 ? 1.940 15.803 46.876 1.00 35.23 98 PRO A N 1
ATOM 694 C CA . PRO A 1 97 ? 2.937 16.868 47.052 1.00 38.25 98 PRO A CA 1
ATOM 695 C C . PRO A 1 97 ? 4.342 16.431 46.674 1.00 30.66 98 PRO A C 1
ATOM 696 O O . PRO A 1 97 ? 4.589 15.241 46.523 1.00 30.19 98 PRO A O 1
ATOM 700 N N . ASP A 1 98 ? 5.259 17.384 46.575 1.00 33.11 99 ASP A N 1
ATOM 701 C CA . ASP A 1 98 ? 6.650 17.085 46.233 1.00 29.76 99 ASP A CA 1
ATOM 702 C C . ASP A 1 98 ? 7.369 16.405 47.398 1.00 31.11 99 ASP A C 1
ATOM 703 O O . ASP A 1 98 ? 8.319 15.650 47.206 1.00 29.83 99 ASP A O 1
ATOM 708 N N . ASP A 1 99 ? 6.914 16.694 48.609 1.00 25.85 100 ASP A N 1
ATOM 709 C CA . ASP A 1 99 ? 7.405 16.025 49.811 1.00 27.93 100 ASP A CA 1
ATOM 710 C C . ASP A 1 99 ? 7.049 14.530 49.757 1.00 27.47 100 ASP A C 1
ATOM 711 O O . ASP A 1 99 ? 5.874 14.178 49.712 1.00 28.02 100 ASP A O 1
ATOM 716 N N . HIS A 1 100 ? 8.059 13.663 49.769 1.00 23.76 101 HIS A N 1
ATOM 717 C CA . HIS A 1 100 ? 7.848 12.225 49.552 1.00 24.63 101 HIS A CA 1
ATOM 718 C C . HIS A 1 100 ? 7.095 11.555 50.710 1.00 26.07 101 HIS A C 1
ATOM 719 O O . HIS A 1 100 ? 6.358 10.580 50.522 1.00 28.98 101 HIS A O 1
ATOM 726 N N . CYS A 1 101 ? 7.287 12.081 51.907 1.00 24.95 102 CYS A N 1
ATOM 727 C CA . CYS A 1 101 ? 6.588 11.553 53.060 1.00 24.03 102 CYS A CA 1
ATOM 728 C C . CYS A 1 101 ? 5.102 11.817 52.901 1.00 27.92 102 CYS A C 1
ATOM 729 O O . CYS A 1 101 ? 4.289 10.903 53.043 1.00 25.16 102 CYS A O 1
ATOM 732 N N . GLU A 1 102 ? 4.761 13.068 52.585 1.00 26.41 103 GLU A N 1
ATOM 733 C CA A GLU A 1 102 ? 3.370 13.436 52.360 0.55 28.05 103 GLU A CA 1
ATOM 734 C CA B GLU A 1 102 ? 3.382 13.469 52.314 0.45 27.81 103 GLU A CA 1
ATOM 735 C C . GLU A 1 102 ? 2.810 12.768 51.083 1.00 30.57 103 GLU A C 1
ATOM 736 O O . GLU A 1 102 ? 1.620 12.456 51.015 1.00 29.58 103 GLU A O 1
ATOM 747 N N . ALA A 1 103 ? 3.660 12.535 50.093 1.00 27.70 104 ALA A N 1
ATOM 748 C CA . ALA A 1 103 ? 3.202 11.852 48.879 1.00 31.18 104 ALA A CA 1
ATOM 749 C C . ALA A 1 103 ? 2.840 10.396 49.172 1.00 26.93 104 ALA A C 1
ATOM 750 O O . ALA A 1 103 ? 1.845 9.887 48.638 1.00 27.92 104 ALA A O 1
ATOM 752 N N . ALA A 1 104 ? 3.640 9.734 50.010 1.00 26.94 105 ALA A N 1
ATOM 753 C CA . ALA A 1 104 ? 3.367 8.347 50.403 1.00 25.99 105 ALA A CA 1
ATOM 754 C C . ALA A 1 104 ? 2.015 8.238 51.093 1.00 25.15 105 ALA A C 1
ATOM 755 O O . ALA A 1 104 ? 1.250 7.307 50.836 1.00 24.65 105 ALA A O 1
ATOM 757 N N . GLU A 1 105 ? 1.695 9.212 51.933 1.00 29.07 106 GLU A N 1
ATOM 758 C CA . GLU A 1 105 ? 0.430 9.179 52.653 1.00 25.17 106 GLU A CA 1
ATOM 759 C C . GLU A 1 105 ? -0.778 9.520 51.773 1.00 26.78 106 GLU A C 1
ATOM 760 O O . GLU A 1 105 ? -1.879 9.010 51.992 1.00 26.51 106 GLU A O 1
ATOM 766 N N . ALA A 1 106 ? -0.586 10.389 50.790 1.00 22.59 107 ALA A N 1
ATOM 767 C CA . ALA A 1 106 ? -1.670 10.683 49.867 1.00 28.15 107 ALA A CA 1
ATOM 768 C C . ALA A 1 106 ? -1.962 9.437 49.018 1.00 27.39 107 ALA A C 1
ATOM 769 O O . ALA A 1 106 ? -3.109 9.127 48.753 1.00 27.30 107 ALA A O 1
ATOM 771 N N . TYR A 1 107 ? -0.925 8.706 48.619 1.00 27.38 108 TYR A N 1
ATOM 772 C CA . TYR A 1 107 ? -1.143 7.405 47.984 1.00 30.17 108 TYR A CA 1
ATOM 773 C C . TYR A 1 107 ? -1.828 6.410 48.922 1.00 28.13 108 TYR A C 1
ATOM 774 O O . TYR A 1 107 ? -2.714 5.676 48.501 1.00 33.40 108 TYR A O 1
ATOM 783 N N . GLY A 1 108 ? -1.414 6.385 50.190 1.00 26.21 109 GLY A N 1
ATOM 784 C CA . GLY A 1 108 ? -1.986 5.477 51.180 1.00 27.10 109 GLY A CA 1
ATOM 785 C C . GLY A 1 108 ? -3.460 5.739 51.439 1.00 29.06 109 GLY A C 1
ATOM 786 O O . GLY A 1 108 ? -4.256 4.820 51.596 1.00 28.11 109 GLY A O 1
ATOM 787 N N . THR A 1 109 ? -3.821 7.016 51.481 1.00 26.03 110 THR A N 1
ATOM 788 C CA . THR A 1 109 ? -5.212 7.424 51.534 1.00 26.34 110 THR A CA 1
ATOM 789 C C . THR A 1 109 ? -5.987 6.825 50.365 1.00 25.71 110 THR A C 1
ATOM 790 O O . THR A 1 109 ? -7.082 6.279 50.531 1.00 26.35 110 THR A O 1
ATOM 794 N N . CYS A 1 110 ? -5.404 6.903 49.180 1.00 24.97 111 CYS A N 1
ATOM 795 C CA . CYS A 1 110 ? -6.069 6.375 47.994 1.00 28.08 111 CYS A CA 1
ATOM 796 C C . CYS A 1 110 ? -6.217 4.845 48.084 1.00 29.24 111 CYS A C 1
ATOM 797 O O . CYS A 1 110 ? -7.292 4.273 47.810 1.00 24.53 111 CYS A O 1
ATOM 800 N N . PHE A 1 111 ? -5.131 4.198 48.486 1.00 28.40 112 PHE A N 1
ATOM 801 C CA . PHE A 1 111 ? -5.132 2.757 48.690 1.00 32.83 112 PHE A CA 1
ATOM 802 C C . PHE A 1 111 ? -6.248 2.312 49.632 1.00 31.30 112 PHE A C 1
ATOM 803 O O . PHE A 1 111 ? -7.016 1.413 49.302 1.00 28.94 112 PHE A O 1
ATOM 811 N N . ARG A 1 112 ? -6.315 2.933 50.805 1.00 28.51 113 ARG A N 1
ATOM 812 C CA . ARG A 1 112 ? -7.297 2.562 51.805 1.00 28.96 113 ARG A CA 1
ATOM 813 C C . ARG A 1 112 ? -8.693 2.855 51.322 1.00 28.19 113 ARG A C 1
ATOM 814 O O . ARG A 1 112 ? -9.606 2.080 51.575 1.00 30.43 113 ARG A O 1
ATOM 822 N N . GLY A 1 113 ? -8.847 3.996 50.651 1.00 26.61 114 GLY A N 1
ATOM 823 C CA . GLY A 1 113 ? -10.134 4.426 50.141 1.00 26.89 114 GLY A CA 1
ATOM 824 C C . GLY A 1 113 ? -10.677 3.422 49.150 1.00 30.78 114 GLY A C 1
ATOM 825 O O . GLY A 1 113 ? -11.811 2.965 49.273 1.00 30.40 114 GLY A O 1
ATOM 826 N N . GLU A 1 114 ? -9.851 3.077 48.170 1.00 28.72 115 GLU A N 1
ATOM 827 C CA . GLU A 1 114 ? -10.249 2.152 47.127 1.00 29.92 115 GLU A CA 1
ATOM 828 C C . GLU A 1 114 ? -10.469 0.766 47.722 1.00 31.17 115 GLU A C 1
ATOM 829 O O . GLU A 1 114 ? -11.397 0.055 47.343 1.00 31.85 115 GLU A O 1
ATOM 835 N N . ALA A 1 115 ? -9.609 0.391 48.661 1.00 31.83 116 ALA A N 1
ATOM 836 C CA . ALA A 1 115 ? -9.711 -0.918 49.302 1.00 34.85 116 ALA A CA 1
ATOM 837 C C . ALA A 1 115 ? -11.038 -1.062 50.063 1.00 37.52 116 ALA A C 1
ATOM 838 O O . ALA A 1 115 ? -11.602 -2.147 50.120 1.00 39.16 116 ALA A O 1
ATOM 840 N N . LYS A 1 116 ? -11.540 0.033 50.625 1.00 31.92 117 LYS A N 1
ATOM 841 C CA . LYS A 1 116 ? -12.836 0.011 51.313 1.00 33.47 117 LYS A CA 1
ATOM 842 C C . LYS A 1 116 ? -13.978 -0.088 50.331 1.00 34.53 117 LYS A C 1
ATOM 843 O O . LYS A 1 116 ? -14.954 -0.795 50.565 1.00 41.49 117 LYS A O 1
ATOM 849 N N . LYS A 1 117 ? -13.851 0.640 49.230 1.00 35.02 118 LYS A N 1
ATOM 850 C CA . LYS A 1 117 ? -14.841 0.614 48.163 1.00 36.13 118 LYS A CA 1
ATOM 851 C C . LYS A 1 117 ? -14.964 -0.788 47.550 1.00 39.82 118 LYS A C 1
ATOM 852 O O . LYS A 1 117 ? -16.070 -1.290 47.357 1.00 39.53 118 LYS A O 1
ATOM 858 N N . HIS A 1 118 ? -13.827 -1.432 47.297 1.00 41.21 119 HIS A N 1
ATOM 859 C CA . HIS A 1 118 ? -13.792 -2.748 46.649 1.00 44.37 119 HIS A CA 1
ATOM 860 C C . HIS A 1 118 ? -13.868 -3.951 47.590 1.00 46.11 119 HIS A C 1
ATOM 861 O O . HIS A 1 118 ? -13.666 -5.095 47.160 1.00 46.85 119 HIS A O 1
ATOM 868 N N . GLY A 1 119 ? -14.149 -3.701 48.865 1.00 40.66 120 GLY A N 1
ATOM 869 C CA . GLY A 1 119 ? -14.322 -4.771 49.833 1.00 46.52 120 GLY A CA 1
ATOM 870 C C . GLY A 1 119 ? -13.062 -5.412 50.399 1.00 50.79 120 GLY A C 1
ATOM 871 O O . GLY A 1 119 ? -13.142 -6.405 51.124 1.00 49.28 120 GLY A O 1
ATOM 872 N N . LEU A 1 120 ? -11.895 -4.869 50.074 1.00 47.15 121 LEU A N 1
ATOM 873 C CA . LEU A 1 120 ? -10.663 -5.328 50.712 1.00 45.12 121 LEU A CA 1
ATOM 874 C C . LEU A 1 120 ? -10.514 -4.752 52.118 1.00 45.31 121 LEU A C 1
ATOM 875 O O . LEU A 1 120 ? -9.913 -5.373 52.998 1.00 43.91 121 LEU A O 1
ATOM 880 N N . LEU A 1 121 ? -11.078 -3.559 52.300 1.00 48.01 122 LEU A N 1
ATOM 881 C CA . LEU A 1 121 ? -10.954 -2.739 53.512 1.00 47.45 122 LEU A CA 1
ATOM 882 C C . LEU A 1 121 ? -9.543 -2.674 54.071 1.00 52.12 122 LEU A C 1
ATOM 883 O O . LEU A 1 121 ? -9.185 -1.686 54.715 1.00 58.35 122 LEU A O 1
ATOM 888 N N . ASP B 1 1 ? -12.375 37.362 62.644 1.00 72.15 2 ASP B N 1
ATOM 889 C CA . ASP B 1 1 ? -13.801 37.664 62.665 1.00 80.66 2 ASP B CA 1
ATOM 890 C C . ASP B 1 1 ? -14.651 36.434 62.347 1.00 79.83 2 ASP B C 1
ATOM 891 O O . ASP B 1 1 ? -14.582 35.417 63.042 1.00 76.76 2 ASP B O 1
ATOM 893 N N . GLU B 1 2 ? -15.459 36.547 61.296 1.00 77.92 3 GLU B N 1
ATOM 894 C CA . GLU B 1 2 ? -16.313 35.453 60.846 1.00 76.66 3 GLU B CA 1
ATOM 895 C C . GLU B 1 2 ? -15.974 35.079 59.407 1.00 74.58 3 GLU B C 1
ATOM 896 O O . GLU B 1 2 ? -16.298 33.987 58.945 1.00 77.74 3 GLU B O 1
ATOM 898 N N . LYS B 1 3 ? -15.324 35.999 58.702 1.00 74.11 4 LYS B N 1
ATOM 899 C CA . LYS B 1 3 ? -14.819 35.717 57.362 1.00 75.42 4 LYS B CA 1
ATOM 900 C C . LYS B 1 3 ? -13.330 35.385 57.437 1.00 74.38 4 LYS B C 1
ATOM 901 O O . LYS B 1 3 ? -12.757 34.825 56.501 1.00 71.05 4 LYS B O 1
ATOM 903 N N . GLU B 1 4 ? -12.710 35.727 58.563 1.00 70.60 5 GLU B N 1
ATOM 904 C CA . GLU B 1 4 ? -11.328 35.342 58.819 1.00 69.51 5 GLU B CA 1
ATOM 905 C C . GLU B 1 4 ? -11.223 33.827 59.012 1.00 66.80 5 GLU B C 1
ATOM 906 O O . GLU B 1 4 ? -10.138 33.254 58.941 1.00 65.05 5 GLU B O 1
ATOM 908 N N . ALA B 1 5 ? -12.361 33.186 59.257 1.00 68.04 6 ALA B N 1
ATOM 909 C CA . ALA B 1 5 ? -12.417 31.736 59.359 1.00 65.87 6 ALA B CA 1
ATOM 910 C C . ALA B 1 5 ? -12.433 31.104 57.964 1.00 62.53 6 ALA B C 1
ATOM 911 O O . ALA B 1 5 ? -11.848 30.044 57.745 1.00 54.02 6 ALA B O 1
ATOM 913 N N . LEU B 1 6 ? -13.107 31.763 57.028 1.00 65.38 7 LEU B N 1
ATOM 914 C CA . LEU B 1 6 ? -13.152 31.308 55.641 1.00 58.81 7 LEU B CA 1
ATOM 915 C C . LEU B 1 6 ? -11.782 31.411 54.978 1.00 57.72 7 LEU B C 1
ATOM 916 O O . LEU B 1 6 ? -11.424 30.596 54.128 1.00 58.81 7 LEU B O 1
ATOM 921 N N . ALA B 1 7 ? -11.019 32.426 55.363 1.00 57.47 8 ALA B N 1
ATOM 922 C CA . ALA B 1 7 ? -9.672 32.596 54.837 1.00 56.05 8 ALA B CA 1
ATOM 923 C C . ALA B 1 7 ? -8.782 31.449 55.294 1.00 54.10 8 ALA B C 1
ATOM 924 O O . ALA B 1 7 ? -7.969 30.931 54.525 1.00 44.24 8 ALA B O 1
ATOM 926 N N . LYS B 1 8 ? -8.941 31.060 56.557 1.00 51.77 9 LYS B N 1
ATOM 927 C CA . LYS B 1 8 ? -8.119 30.005 57.129 1.00 53.74 9 LYS B CA 1
ATOM 928 C C . LYS B 1 8 ? -8.568 28.662 56.576 1.00 46.15 9 LYS B C 1
ATOM 929 O O . LYS B 1 8 ? -7.757 27.755 56.373 1.00 41.46 9 LYS B O 1
ATOM 935 N N . LEU B 1 9 ? -9.864 28.551 56.323 1.00 42.47 10 LEU B N 1
ATOM 936 C CA . LEU B 1 9 ? -10.416 27.379 55.667 1.00 48.19 10 LEU B CA 1
ATOM 937 C C . LEU B 1 9 ? -9.745 27.135 5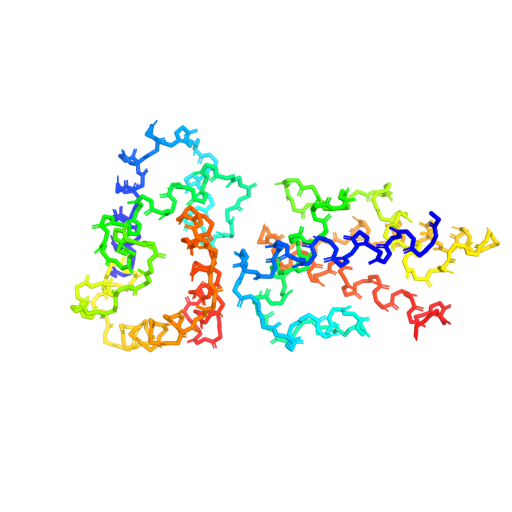4.322 1.00 43.63 10 LEU B C 1
ATOM 938 O O . LEU B 1 9 ? -9.237 26.044 54.061 1.00 37.19 10 LEU B O 1
ATOM 943 N N . MET B 1 10 ? -9.735 28.158 53.478 1.00 41.12 11 MET B N 1
ATOM 944 C CA . MET B 1 10 ? -9.062 28.065 52.190 1.00 38.04 11 MET B CA 1
ATOM 945 C C . MET B 1 10 ? -7.567 27.789 52.347 1.00 37.23 11 MET B C 1
ATOM 946 O O . MET B 1 10 ? -6.994 26.986 51.621 1.00 33.20 11 MET B O 1
ATOM 951 N N . GLU B 1 11 ? -6.945 28.459 53.307 1.00 38.83 12 GLU B N 1
ATOM 952 C CA . GLU B 1 11 ? -5.527 28.284 53.553 1.00 41.94 12 GLU B CA 1
ATOM 953 C C . GLU B 1 11 ? -5.220 26.859 54.040 1.00 34.92 12 GLU B C 1
ATOM 954 O O . GLU B 1 11 ? -4.198 26.273 53.686 1.00 34.39 12 GLU B O 1
ATOM 960 N N . SER B 1 12 ? -6.107 26.308 54.857 1.00 34.69 13 SER B N 1
ATOM 961 C CA . SER B 1 12 ? -5.960 24.926 55.297 1.00 35.00 13 SER B CA 1
ATOM 962 C C . SER B 1 12 ? -6.119 23.971 54.117 1.00 36.38 13 SER B C 1
ATOM 963 O O . SER B 1 12 ? -5.335 23.038 53.958 1.00 35.77 13 SER B O 1
ATOM 966 N N . ALA B 1 13 ? -7.118 24.231 53.281 1.00 31.75 14 ALA B N 1
ATOM 967 C CA . ALA B 1 13 ? -7.424 23.362 52.150 1.00 33.28 14 ALA B CA 1
ATOM 968 C C . ALA B 1 13 ? -6.290 23.349 51.142 1.00 34.37 14 ALA B C 1
ATOM 969 O O . ALA B 1 13 ? -6.020 22.327 50.507 1.00 35.44 14 ALA B O 1
ATOM 971 N N . GLU B 1 14 ? -5.621 24.492 51.008 1.00 32.02 15 GLU B N 1
ATOM 972 C CA . GLU B 1 14 ? -4.470 24.644 50.128 1.00 35.79 15 GLU B CA 1
ATOM 973 C C . GLU B 1 14 ? -3.409 23.555 50.299 1.00 34.60 15 GLU B C 1
ATOM 974 O O . GLU B 1 14 ? -2.974 22.965 49.328 1.00 33.19 15 GLU B O 1
ATOM 980 N N . SER B 1 15 ? -2.985 23.284 51.527 1.00 34.83 16 SER B N 1
ATOM 981 C CA . SER B 1 15 ? -1.988 22.238 51.707 1.00 31.38 16 SER B CA 1
ATOM 982 C C . SER B 1 15 ? -2.656 20.881 51.871 1.00 26.61 16 SER B C 1
ATOM 983 O O . SER B 1 15 ? -2.121 19.886 51.400 1.00 29.50 16 SER B O 1
ATOM 986 N N . CYS B 1 16 ? -3.833 20.842 52.500 1.00 30.20 17 CYS B N 1
ATOM 987 C CA . CYS B 1 16 ? -4.482 19.555 52.794 1.00 27.82 17 CYS B CA 1
ATOM 988 C C . CYS B 1 16 ? -4.922 18.762 51.571 1.00 29.51 17 CYS B C 1
ATOM 989 O O . CYS B 1 16 ? -4.820 17.547 51.587 1.00 25.72 17 CYS B O 1
ATOM 992 N N . MET B 1 17 ? -5.386 19.430 50.510 1.00 30.85 18 MET B N 1
ATOM 993 C CA . MET B 1 17 ? -5.893 18.696 49.339 1.00 26.79 18 MET B CA 1
ATOM 994 C C . MET B 1 17 ? -4.832 17.776 48.723 1.00 27.68 18 MET B C 1
ATOM 995 O O . MET B 1 17 ? -5.084 16.580 48.619 1.00 27.88 18 MET B O 1
ATOM 1000 N N . PRO B 1 18 ? -3.641 18.307 48.344 1.00 27.11 19 PRO B N 1
ATOM 1001 C CA . PRO B 1 18 ? -2.610 17.372 47.885 1.00 21.44 19 PRO B CA 1
ATOM 1002 C C . PRO B 1 18 ? -2.141 16.352 48.922 1.00 28.01 19 PRO B C 1
ATOM 1003 O O . PRO B 1 18 ? -1.769 15.249 48.518 1.00 28.32 19 PRO B O 1
ATOM 1007 N N . GLU B 1 19 ? -2.148 16.693 50.215 1.00 24.59 20 GLU B N 1
ATOM 1008 C CA . GLU B 1 19 ? -1.724 15.736 51.232 1.00 24.90 20 GLU B CA 1
ATOM 1009 C C . GLU B 1 19 ? -2.616 14.485 51.260 1.00 29.43 20 GLU B C 1
ATOM 1010 O O . GLU B 1 19 ? -2.159 13.412 51.642 1.00 27.44 20 GLU B O 1
ATOM 1016 N N . VAL B 1 20 ? -3.877 14.613 50.854 1.00 28.50 21 VAL B N 1
ATOM 1017 C CA . VAL B 1 20 ? -4.792 13.478 50.924 1.00 26.16 21 VAL B CA 1
ATOM 1018 C C . VAL B 1 20 ? -5.253 13.023 49.553 1.00 25.89 21 VAL B C 1
ATOM 1019 O O . VAL B 1 20 ? -6.105 12.141 49.458 1.00 30.10 21 VAL B O 1
ATOM 1023 N N . GLY B 1 21 ? -4.709 13.621 48.496 1.00 25.79 22 GLY B N 1
ATOM 1024 C CA . GLY B 1 21 ? -5.069 13.234 47.139 1.00 28.37 22 GLY B CA 1
ATOM 1025 C C . GLY B 1 21 ? -6.465 13.677 46.737 1.00 32.65 22 GLY B C 1
ATOM 1026 O O . GLY B 1 21 ? -7.089 13.071 45.859 1.00 29.20 22 GLY B O 1
ATOM 1027 N N . ALA B 1 22 ? -6.960 14.734 47.378 1.00 29.55 23 ALA B N 1
ATOM 1028 C CA . ALA B 1 22 ? -8.325 15.208 47.137 1.00 29.34 23 ALA B CA 1
ATOM 1029 C C . ALA B 1 22 ? -8.442 15.910 45.788 1.00 29.14 23 ALA B C 1
ATOM 1030 O O . ALA B 1 22 ? -7.489 16.518 45.287 1.00 33.52 23 ALA B O 1
ATOM 1032 N N . THR B 1 23 ? -9.636 15.832 45.227 1.00 31.29 24 THR B N 1
ATOM 1033 C CA . THR B 1 23 ? -9.974 16.470 43.959 1.00 34.35 24 THR B CA 1
ATOM 1034 C C . THR B 1 23 ? -10.756 17.749 44.200 1.00 37.60 24 THR B C 1
ATOM 1035 O O . THR B 1 23 ? -11.151 18.042 45.335 1.00 33.99 24 THR B O 1
ATOM 1039 N N . ASP B 1 24 ? -11.007 18.491 43.127 1.00 40.29 25 ASP B N 1
ATOM 1040 C CA . ASP B 1 24 ? -11.795 19.716 43.203 1.00 40.63 25 ASP B CA 1
ATOM 1041 C C . ASP B 1 24 ? -13.211 19.423 43.688 1.00 38.69 25 ASP B C 1
ATOM 1042 O O . ASP B 1 24 ? -13.786 20.207 44.442 1.00 33.61 25 ASP B O 1
ATOM 1047 N N . ALA B 1 25 ? -13.763 18.290 43.248 1.00 33.07 26 ALA B N 1
ATOM 1048 C CA . ALA B 1 25 ? -15.088 17.858 43.681 1.00 32.49 26 ALA B CA 1
ATOM 1049 C C . ALA B 1 25 ? -15.151 17.647 45.196 1.00 33.70 26 ALA B C 1
ATOM 1050 O O . ALA B 1 25 ? -16.147 18.001 45.837 1.00 31.79 26 ALA B O 1
ATOM 1052 N N . ASP B 1 26 ? -14.090 17.082 45.769 1.00 27.44 27 ASP B N 1
ATOM 1053 C CA . ASP B 1 26 ? -14.039 16.903 47.225 1.00 35.30 27 ASP B CA 1
ATOM 1054 C C . ASP B 1 26 ? -14.075 18.254 47.960 1.00 33.19 27 ASP B C 1
ATOM 1055 O O . ASP B 1 26 ? -14.791 18.409 48.937 1.00 31.44 27 ASP B O 1
ATOM 1060 N N . LEU B 1 27 ? -13.305 19.224 47.478 1.00 32.26 28 LEU B N 1
ATOM 1061 C CA . LEU B 1 27 ? -13.316 20.557 48.070 1.00 31.89 28 LEU B CA 1
ATOM 1062 C C . LEU B 1 27 ? -14.705 21.205 48.022 1.00 33.74 28 LEU B C 1
ATOM 1063 O O . LEU B 1 27 ? -15.157 21.787 49.013 1.00 33.08 28 LEU B O 1
ATOM 1068 N N . GLN B 1 28 ? -15.366 21.118 46.865 1.00 32.76 29 GLN B N 1
ATOM 1069 C CA . GLN B 1 28 ? -16.725 21.640 46.711 1.00 34.85 29 GLN B CA 1
ATOM 1070 C C . GLN B 1 28 ? -17.671 21.079 47.775 1.00 32.61 29 GLN B C 1
ATOM 1071 O O . GLN B 1 28 ? -18.399 21.825 48.437 1.00 35.89 29 GLN B O 1
ATOM 1077 N N . GLU B 1 29 ? -17.660 19.761 47.940 1.00 30.42 30 GLU B N 1
ATOM 1078 C CA . GLU B 1 29 ? -18.573 19.121 48.891 1.00 30.95 30 GLU B CA 1
ATOM 1079 C C . GLU B 1 29 ? -18.375 19.682 50.303 1.00 32.53 30 GLU B C 1
ATOM 1080 O O . GLU B 1 29 ? -19.332 19.874 51.047 1.00 28.35 30 GLU B O 1
ATOM 1086 N N . MET B 1 30 ? -17.130 19.972 50.656 1.00 30.76 31 MET B N 1
ATOM 1087 C CA . MET B 1 30 ? -16.843 20.542 51.966 1.00 33.34 31 MET B CA 1
ATOM 1088 C C . MET B 1 30 ? -17.375 21.973 52.082 1.00 37.18 31 MET B C 1
ATOM 1089 O O . MET B 1 30 ? -17.981 22.333 53.087 1.00 37.91 31 MET B O 1
ATOM 1094 N N . VAL B 1 31 ? -17.158 22.787 51.053 1.00 34.05 32 VAL B N 1
ATOM 1095 C CA . VAL B 1 31 ? -17.554 24.193 51.117 1.00 36.29 32 VAL B CA 1
ATOM 1096 C C . VAL B 1 31 ? -19.074 24.322 51.112 1.00 32.33 32 VAL B C 1
ATOM 1097 O O . VAL B 1 31 ? -19.625 25.217 51.740 1.00 34.99 32 VAL B O 1
ATOM 1101 N N . LYS B 1 32 ? -19.746 23.413 50.416 1.00 35.90 33 LYS B N 1
ATOM 1102 C CA . LYS B 1 32 ? -21.208 23.418 50.366 1.00 36.90 33 LYS B CA 1
ATOM 1103 C C . LYS B 1 32 ? -21.832 22.692 51.552 1.00 35.31 33 LYS B C 1
ATOM 1104 O O . LYS B 1 32 ? -23.053 22.632 51.668 1.00 31.35 33 LYS B O 1
ATOM 1110 N N . LYS B 1 33 ? -20.983 22.147 52.423 1.00 32.42 34 LYS B N 1
ATOM 1111 C CA . LYS B 1 33 ? -21.433 21.509 53.644 1.00 35.76 34 LYS B CA 1
ATOM 1112 C C . LYS B 1 33 ? -22.298 20.316 53.269 1.00 35.19 34 LYS B C 1
ATOM 1113 O O . LYS B 1 33 ? -23.396 20.129 53.776 1.00 34.39 34 LYS B O 1
ATOM 1119 N N . GLN B 1 34 ? -21.794 19.543 52.320 1.00 31.54 35 GLN B N 1
ATOM 1120 C CA . GLN B 1 34 ? -22.412 18.292 51.939 1.00 28.14 35 GLN B CA 1
ATOM 1121 C C . GLN B 1 34 ? -21.608 17.163 52.549 1.00 27.57 35 GLN B C 1
ATOM 1122 O O . GLN B 1 34 ? -20.440 17.348 52.872 1.00 30.25 35 GLN B O 1
ATOM 1128 N N . PRO B 1 35 ? -22.226 15.987 52.721 1.00 30.84 36 PRO B N 1
ATOM 1129 C CA . PRO B 1 35 ? -21.439 14.828 53.150 1.00 34.58 36 PRO B CA 1
ATOM 1130 C C . PRO B 1 35 ? -20.325 14.543 52.167 1.00 27.77 36 PRO B C 1
ATOM 1131 O O . PRO B 1 35 ? -20.489 14.831 50.987 1.00 26.90 36 PRO B O 1
ATOM 1135 N N . ALA B 1 36 ? -19.210 14.008 52.643 1.00 31.43 37 ALA B N 1
ATOM 1136 C CA . ALA B 1 36 ? -18.146 13.555 51.757 1.00 31.23 37 ALA B CA 1
ATOM 1137 C C . ALA B 1 36 ? -18.597 12.314 50.971 1.00 30.70 37 ALA B C 1
ATOM 1138 O O . ALA B 1 36 ? -19.118 11.355 51.542 1.00 33.78 37 ALA B O 1
ATOM 1140 N N . SER B 1 37 ? -18.403 12.330 49.661 1.00 26.42 38 SER B N 1
ATOM 1141 C CA . SER B 1 37 ? -18.778 11.175 48.851 1.00 31.10 38 SER B CA 1
ATOM 1142 C C . SER B 1 37 ? -17.565 10.245 48.626 1.00 30.71 38 SER B C 1
ATOM 1143 O O . SER B 1 37 ? -17.705 9.130 48.121 1.00 27.10 38 SER B O 1
ATOM 1146 N N . THR B 1 38 ? -16.374 10.699 49.014 1.00 28.94 39 THR B N 1
ATOM 1147 C CA . THR B 1 38 ? -15.179 9.864 48.878 1.00 28.20 39 THR B CA 1
ATOM 1148 C C . THR B 1 38 ? -14.381 9.811 50.186 1.00 27.67 39 THR B C 1
ATOM 1149 O O . THR B 1 38 ? -14.523 10.683 51.046 1.00 25.62 39 THR B O 1
ATOM 1153 N N . TYR B 1 39 ? -13.544 8.784 50.313 1.00 25.16 40 TYR B N 1
ATOM 1154 C CA . TYR B 1 39 ? -12.690 8.600 51.462 1.00 25.29 40 TYR B CA 1
ATOM 1155 C C . TYR B 1 39 ? -11.651 9.705 51.509 1.00 28.68 40 TYR B C 1
ATOM 1156 O O . TYR B 1 39 ? -11.315 10.207 52.575 1.00 20.39 40 TYR B O 1
ATOM 1165 N N . ALA B 1 40 ? -11.134 10.092 50.349 1.00 22.65 41 ALA B N 1
ATOM 1166 C CA . ALA B 1 40 ? -10.197 11.205 50.324 1.00 30.58 41 ALA B CA 1
ATOM 1167 C C . ALA B 1 40 ? -10.847 12.494 50.840 1.00 24.55 41 ALA B C 1
ATOM 1168 O O . ALA B 1 40 ? -10.199 13.299 51.503 1.00 23.01 41 ALA B O 1
ATOM 1170 N N . GLY B 1 41 ? -12.130 12.676 50.535 1.00 25.97 42 GLY B N 1
ATOM 1171 C CA . GLY B 1 41 ? -12.859 13.853 50.989 1.00 26.55 42 GLY B CA 1
ATOM 1172 C C . GLY B 1 41 ? -12.959 13.846 52.507 1.00 26.05 42 GLY B C 1
ATOM 1173 O O . GLY B 1 41 ? -12.861 14.884 53.166 1.00 24.62 42 GLY B O 1
ATOM 1174 N N . LYS B 1 42 ? -13.124 12.657 53.062 1.00 22.16 43 LYS B N 1
ATOM 1175 C CA . LYS B 1 42 ? -13.153 12.510 54.511 1.00 23.31 43 LYS B CA 1
ATOM 1176 C C . LYS B 1 42 ? -11.803 12.863 55.147 1.00 23.88 43 LYS B C 1
ATOM 1177 O O . LYS B 1 42 ? -11.751 13.612 56.097 1.00 22.82 43 LYS B O 1
ATOM 1183 N N . CYS B 1 43 ? -10.711 12.335 54.607 1.00 27.93 44 CYS B N 1
ATOM 1184 C CA . CYS B 1 43 ? -9.381 12.717 55.087 1.00 25.07 44 CYS B CA 1
ATOM 1185 C C . CYS B 1 43 ? -9.065 14.215 54.876 1.00 25.80 44 CYS B C 1
ATOM 1186 O O . CYS B 1 43 ? -8.338 14.835 55.652 1.00 21.36 44 CYS B O 1
ATOM 1189 N N . LEU B 1 44 ? -9.608 14.795 53.817 1.00 24.15 45 LEU B N 1
ATOM 1190 C CA . LEU B 1 44 ? -9.463 16.235 53.592 1.00 20.07 45 LEU B CA 1
ATOM 1191 C C . LEU B 1 44 ? -10.098 17.008 54.744 1.00 22.67 45 LEU B C 1
ATOM 1192 O O . LEU B 1 44 ? -9.554 17.996 55.223 1.00 24.04 45 LEU B O 1
ATOM 1197 N N . ARG B 1 45 ? -11.253 16.528 55.201 1.00 25.16 46 ARG B N 1
ATOM 1198 C CA . ARG B 1 45 ? -11.956 17.169 56.290 1.00 27.52 46 ARG B CA 1
ATOM 1199 C C . ARG B 1 45 ? -11.221 17.027 57.639 1.00 26.94 46 ARG B C 1
ATOM 1200 O O . ARG B 1 45 ? -11.134 18.003 58.374 1.00 25.05 46 ARG B O 1
ATOM 1208 N N . ALA B 1 46 ? -10.675 15.841 57.941 1.00 22.68 47 ALA B N 1
ATOM 1209 C CA . ALA B 1 46 ? -9.831 15.671 59.137 1.00 24.66 47 ALA B CA 1
ATOM 1210 C C . ALA B 1 46 ? -8.585 16.551 59.080 1.00 23.83 47 ALA B C 1
ATOM 1211 O O . ALA B 1 46 ? -8.239 17.192 60.056 1.00 23.15 47 ALA B O 1
ATOM 1213 N N . CYS B 1 47 ? -7.913 16.591 57.930 1.00 21.20 48 CYS B N 1
ATOM 1214 C CA . CYS B 1 47 ? -6.723 17.416 57.793 1.00 23.45 48 CYS B CA 1
ATOM 1215 C C . CYS B 1 47 ? -7.053 18.884 58.086 1.00 26.42 48 CYS B C 1
ATOM 1216 O O . CYS B 1 47 ? -6.363 19.547 58.852 1.00 26.94 48 CYS B O 1
ATOM 1219 N N . VAL B 1 48 ? -8.123 19.372 57.483 1.00 26.29 49 VAL B N 1
ATOM 1220 C CA . VAL B 1 48 ? -8.535 20.750 57.683 1.00 32.09 49 VAL B CA 1
ATOM 1221 C C . VAL B 1 48 ? -8.937 20.987 59.137 1.00 27.12 49 VAL B C 1
ATOM 1222 O O . VAL B 1 48 ? -8.530 21.972 59.754 1.00 31.24 49 VAL B O 1
ATOM 1226 N N . MET B 1 49 ? -9.721 20.075 59.686 1.00 26.89 50 MET B N 1
ATOM 1227 C CA . MET B 1 49 ? -10.104 20.182 61.089 1.00 26.11 50 MET B CA 1
ATOM 1228 C C . MET B 1 49 ? -8.909 20.199 62.033 1.00 30.64 50 MET B C 1
ATOM 1229 O O . MET B 1 49 ? -8.938 20.872 63.070 1.00 31.73 50 MET B O 1
ATOM 1234 N N . LYS B 1 50 ? -7.859 19.454 61.698 1.00 28.81 51 LYS B N 1
ATOM 1235 C CA . LYS B 1 50 ? -6.713 19.408 62.587 1.00 32.49 51 LYS B CA 1
ATOM 1236 C C . LYS B 1 50 ? -5.911 20.692 62.451 1.00 34.71 51 LYS B C 1
ATOM 1237 O O . LYS B 1 50 ? -5.455 21.246 63.443 1.00 34.84 51 LYS B O 1
ATOM 1243 N N . ASN B 1 51 ? -5.768 21.173 61.217 1.00 33.34 52 ASN B N 1
ATOM 1244 C CA . ASN B 1 51 ? -5.004 22.376 60.953 1.00 35.04 52 ASN B CA 1
ATOM 1245 C C . ASN B 1 51 ? -5.621 23.602 61.630 1.00 39.77 52 ASN B C 1
ATOM 1246 O O . ASN B 1 51 ? -4.909 24.532 61.981 1.00 39.41 52 ASN B O 1
ATOM 1251 N N . ILE B 1 52 ? -6.932 23.616 61.843 1.00 34.30 53 ILE B N 1
ATOM 1252 C CA . ILE B 1 52 ? -7.513 24.800 62.463 1.00 39.04 53 ILE B CA 1
ATOM 1253 C C . ILE B 1 52 ? -7.786 24.580 63.949 1.00 38.89 53 ILE B C 1
ATOM 1254 O O . ILE B 1 52 ? -8.379 25.434 64.595 1.00 45.20 53 ILE B O 1
ATOM 1259 N N . GLY B 1 53 ? -7.374 23.429 64.476 1.00 38.06 54 GLY B N 1
ATOM 1260 C CA . GLY B 1 53 ? -7.393 23.172 65.910 1.00 38.71 54 GLY B CA 1
ATOM 1261 C C . GLY B 1 53 ? -8.644 22.522 66.488 1.00 40.35 54 GLY B C 1
ATOM 1262 O O . GLY B 1 53 ? -8.785 22.389 67.706 1.00 37.48 54 GLY B O 1
ATOM 1263 N N . ILE B 1 54 ? -9.539 22.094 65.610 1.00 39.17 55 ILE B N 1
ATOM 1264 C CA . ILE B 1 54 ? -10.826 21.518 65.993 1.00 40.41 55 ILE B CA 1
ATOM 1265 C C . ILE B 1 54 ? -10.742 20.006 66.259 1.00 41.49 55 ILE B C 1
ATOM 1266 O O . ILE B 1 54 ? -11.404 19.477 67.153 1.00 41.93 55 ILE B O 1
ATOM 1271 N N . LEU B 1 55 ? -9.922 19.311 65.483 1.00 33.02 56 LEU B N 1
ATOM 1272 C CA . LEU B 1 55 ? -9.720 17.876 65.686 1.00 36.35 56 LEU B CA 1
ATOM 1273 C C . LEU B 1 55 ? -8.333 17.674 66.286 1.00 37.39 56 LEU B C 1
ATOM 1274 O O . LEU B 1 55 ? -7.374 18.299 65.836 1.00 33.32 56 LEU B O 1
ATOM 1279 N N . ASP B 1 56 ? -8.210 16.838 67.313 1.00 39.32 57 ASP B N 1
ATOM 1280 C CA . ASP B 1 56 ? -6.884 16.669 67.910 1.00 42.10 57 ASP B CA 1
ATOM 1281 C C . ASP B 1 56 ? -6.118 15.523 67.251 1.00 43.07 57 ASP B C 1
ATOM 1282 O O . ASP B 1 56 ? -6.634 14.829 66.362 1.00 34.50 57 ASP B O 1
ATOM 1287 N N . ALA B 1 57 ? -4.883 15.338 67.707 1.00 43.66 58 ALA B N 1
ATOM 1288 C CA . ALA B 1 57 ? -3.977 14.345 67.157 1.00 42.39 58 ALA B CA 1
ATOM 1289 C C . ALA B 1 57 ? -4.440 12.915 67.456 1.00 40.31 58 ALA B C 1
ATOM 1290 O O . ALA B 1 57 ? -3.896 11.959 66.921 1.00 40.12 58 ALA B O 1
ATOM 1292 N N . ASN B 1 58 ? -5.460 12.775 68.297 1.00 38.80 59 ASN B N 1
ATOM 1293 C CA . ASN B 1 58 ? -6.043 11.471 68.578 1.00 37.60 59 ASN B CA 1
ATOM 1294 C C . ASN B 1 58 ? -7.358 11.243 67.828 1.00 39.09 59 ASN B C 1
ATOM 1295 O O . ASN B 1 58 ? -8.047 10.248 68.059 1.00 39.00 59 ASN B O 1
ATOM 1300 N N . GLY B 1 59 ? -7.711 12.171 66.943 1.00 36.70 60 GLY B N 1
ATOM 1301 C CA . GLY B 1 59 ? -8.915 12.028 66.142 1.00 35.65 60 GLY B CA 1
ATOM 1302 C C . GLY B 1 59 ? -10.179 12.275 66.942 1.00 40.65 60 GLY B C 1
ATOM 1303 O O . GLY B 1 59 ? -11.247 11.722 66.644 1.00 35.36 60 GLY B O 1
ATOM 1304 N N . LYS B 1 60 ? -10.056 13.116 67.963 1.00 34.31 61 LYS B N 1
ATOM 1305 C CA . LYS B 1 60 ? -11.182 13.424 68.831 1.00 38.41 61 LYS B CA 1
ATOM 1306 C C . LYS B 1 60 ? -11.480 14.917 68.850 1.00 33.35 61 LYS B C 1
ATOM 1307 O O . LYS B 1 60 ? -10.605 15.750 68.607 1.00 35.76 61 LYS B O 1
ATOM 1313 N N . LEU B 1 61 ? -12.730 15.227 69.170 1.00 34.36 62 LEU B N 1
ATOM 1314 C CA . LEU B 1 61 ? -13.271 16.581 69.236 1.00 40.28 62 LEU B CA 1
ATOM 1315 C C . LEU B 1 61 ? -13.816 16.830 70.649 1.00 43.33 62 LEU B C 1
ATOM 1316 O O . LEU B 1 61 ? -14.767 16.164 71.062 1.00 43.40 62 LEU B O 1
ATOM 1321 N N . ASP B 1 62 ? -13.222 17.756 71.398 1.00 40.84 63 ASP B N 1
ATOM 1322 C CA . ASP B 1 62 ? -13.736 18.042 72.750 1.00 50.62 63 ASP B CA 1
ATOM 1323 C C . ASP B 1 62 ? -14.835 19.117 72.704 1.00 47.88 63 ASP B C 1
ATOM 1324 O O . ASP B 1 62 ? -15.145 19.648 71.634 1.00 48.33 63 ASP B O 1
ATOM 1329 N N . THR B 1 63 ? -15.421 19.432 73.855 1.00 47.98 64 THR B N 1
ATOM 1330 C CA . THR B 1 63 ? -16.540 20.371 73.899 1.00 43.00 64 THR B CA 1
ATOM 1331 C C . THR B 1 63 ? -16.119 21.767 73.431 1.00 47.49 64 THR B C 1
ATOM 1332 O O . THR B 1 63 ? -16.874 22.442 72.723 1.00 47.63 64 THR B O 1
ATOM 1336 N N . GLU B 1 64 ? -14.907 22.189 73.792 1.00 46.28 65 GLU B N 1
ATOM 1337 C CA . GLU B 1 64 ? -14.435 23.537 73.439 1.00 48.41 65 GLU B CA 1
ATOM 1338 C C . GLU B 1 64 ? -14.215 23.678 71.936 1.00 46.28 65 GLU B C 1
ATOM 1339 O O . GLU B 1 64 ? -14.553 24.696 71.332 1.00 40.81 65 GLU B O 1
ATOM 1345 N N . ALA B 1 65 ? -13.624 22.648 71.344 1.00 45.83 66 ALA B N 1
ATOM 1346 C CA . ALA B 1 65 ? -13.502 22.584 69.900 1.00 47.51 66 ALA B CA 1
ATOM 1347 C C . ALA B 1 65 ? -14.900 22.521 69.250 1.00 40.85 66 ALA B C 1
ATOM 1348 O O . ALA B 1 65 ? -15.148 23.158 68.226 1.00 38.79 66 ALA B O 1
ATOM 1350 N N . GLY B 1 66 ? -15.811 21.764 69.861 1.00 40.19 67 GLY B N 1
ATOM 1351 C CA . GLY B 1 66 ? -17.174 21.656 69.361 1.00 43.13 67 GLY B CA 1
ATOM 1352 C C . GLY B 1 66 ? -17.881 23.004 69.329 1.00 44.33 67 GLY B C 1
ATOM 1353 O O . GLY B 1 66 ? -18.543 23.351 68.337 1.00 37.53 67 GLY B O 1
ATOM 1354 N N . HIS B 1 67 ? -17.737 23.756 70.422 1.00 40.85 68 H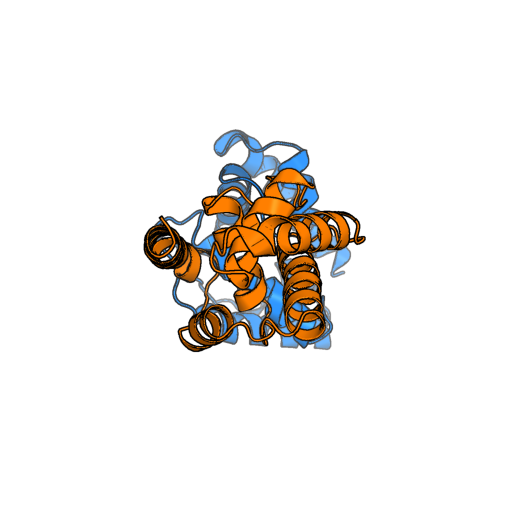IS B N 1
ATOM 1355 C CA . HIS B 1 67 ? -18.272 25.109 70.520 1.00 41.25 68 HIS B CA 1
ATOM 1356 C C . HIS B 1 67 ? -17.751 25.963 69.383 1.00 38.46 68 HIS B C 1
ATOM 1357 O O . HIS B 1 67 ? -18.505 26.698 68.755 1.00 37.52 68 HIS B O 1
ATOM 1364 N N . GLU B 1 68 ? -16.454 25.849 69.116 1.00 41.23 69 GLU B N 1
ATOM 1365 C CA . GLU B 1 68 ? -15.829 26.621 68.055 1.00 37.00 69 GLU B CA 1
ATOM 1366 C C . GLU B 1 68 ? -16.344 26.186 66.678 1.00 42.76 69 GLU B C 1
ATOM 1367 O O . GLU B 1 68 ? -16.650 27.023 65.828 1.00 41.48 69 GLU B O 1
ATOM 1369 N N . LYS B 1 69 ? -16.448 24.877 66.464 1.00 40.40 70 LYS B N 1
ATOM 1370 C CA . LYS B 1 69 ? -16.928 24.360 65.184 1.00 42.52 70 LYS B CA 1
ATOM 1371 C C . LYS B 1 69 ? -18.380 24.784 64.948 1.00 40.28 70 LYS B C 1
ATOM 1372 O O . LYS B 1 69 ? -18.766 25.110 63.826 1.00 43.59 70 LYS B O 1
ATOM 1378 N N . ALA B 1 70 ? -19.161 24.825 66.023 1.00 42.18 71 ALA B N 1
ATOM 1379 C CA . ALA B 1 70 ? -20.582 25.161 65.933 1.00 42.25 71 ALA B CA 1
ATOM 1380 C C . ALA B 1 70 ? -20.820 26.586 65.428 1.00 45.34 71 ALA B C 1
ATOM 1381 O O . ALA B 1 70 ? -21.872 26.882 64.859 1.00 42.22 71 ALA B O 1
ATOM 1383 N N . LYS B 1 71 ? -19.841 27.465 65.617 1.00 48.61 72 LYS B N 1
ATOM 1384 C CA . LYS B 1 71 ? -19.984 28.847 65.164 1.00 49.73 72 LYS B CA 1
ATOM 1385 C C . LYS B 1 71 ? -19.765 28.978 63.655 1.00 49.16 72 LYS B C 1
ATOM 1386 O O . LYS B 1 71 ? -20.073 30.013 63.072 1.00 53.53 72 LYS B O 1
ATOM 1392 N N . GLN B 1 72 ? -19.254 27.925 63.019 1.00 49.12 73 GLN B N 1
ATOM 1393 C CA . GLN B 1 72 ? -19.235 27.857 61.552 1.00 48.67 73 GLN B CA 1
ATOM 1394 C C . GLN B 1 72 ? -20.653 27.785 61.000 1.00 53.79 73 GLN B C 1
ATOM 1395 O O . GLN B 1 72 ? -20.869 27.931 59.794 1.00 60.36 73 GLN B O 1
ATOM 1401 N N . TYR B 1 73 ? -21.616 27.530 61.882 1.00 52.38 74 TYR B N 1
ATOM 1402 C CA . TYR B 1 73 ? -22.993 27.306 61.463 1.00 51.08 74 TYR B CA 1
ATOM 1403 C C . TYR B 1 73 ? -23.937 28.372 62.026 1.00 52.39 74 TYR B C 1
ATOM 1404 O O . TYR B 1 73 ? -24.998 28.631 61.455 1.00 51.03 74 TYR B O 1
ATOM 1413 N N . THR B 1 74 ? -23.546 28.999 63.136 1.00 53.58 75 THR B N 1
ATOM 1414 C CA . THR B 1 74 ? -24.335 30.086 63.709 1.00 47.36 75 THR B CA 1
ATOM 1415 C C . THR B 1 74 ? -23.934 31.418 63.087 1.00 56.94 75 THR B C 1
ATOM 1416 O O . THR B 1 74 ? -24.701 32.382 63.111 1.00 60.60 75 THR B O 1
ATOM 1420 N N . GLY B 1 75 ? -22.730 31.463 62.523 1.00 56.30 76 GLY B N 1
ATOM 1421 C CA . GLY B 1 75 ? -22.244 32.649 61.841 1.00 62.18 76 GLY B CA 1
ATOM 1422 C C . GLY B 1 75 ? -21.865 33.771 62.788 1.00 70.99 76 GLY B C 1
ATOM 1423 O O . GLY B 1 75 ? -21.805 34.938 62.388 1.00 72.43 76 GLY B O 1
ATOM 1424 N N . ASN B 1 76 ? -21.617 33.408 64.044 1.00 65.85 77 ASN B N 1
ATOM 1425 C CA . ASN B 1 76 ? -21.218 34.351 65.087 1.00 71.82 77 ASN B CA 1
ATOM 1426 C C . ASN B 1 76 ? -22.309 35.356 65.440 1.00 70.79 77 ASN B C 1
ATOM 1427 O O . ASN B 1 76 ? -22.018 36.500 65.796 1.00 66.78 77 ASN B O 1
ATOM 1432 N N . ASP B 1 77 ? -23.561 34.915 65.333 1.00 67.85 78 ASP B N 1
ATOM 1433 C CA . ASP B 1 77 ? -24.694 35.659 65.864 1.00 63.52 78 ASP B CA 1
ATOM 1434 C C . ASP B 1 77 ? -24.675 35.537 67.378 1.00 61.13 78 ASP B C 1
ATOM 1435 O O . ASP B 1 77 ? -24.898 34.451 67.915 1.00 59.64 78 ASP B O 1
ATOM 1440 N N . PRO B 1 78 ? -24.427 36.658 68.069 1.00 58.14 79 PRO B N 1
ATOM 1441 C CA . PRO B 1 78 ? -24.258 36.684 69.528 1.00 55.30 79 PRO B CA 1
ATOM 1442 C C . PRO B 1 78 ? -25.395 35.998 70.302 1.00 54.15 79 PRO B C 1
ATOM 1443 O O . PRO B 1 78 ? -25.134 35.292 71.281 1.00 54.74 79 PRO B O 1
ATOM 1447 N N . ALA B 1 79 ? -26.636 36.179 69.864 1.00 53.17 80 ALA B N 1
ATOM 1448 C CA . ALA B 1 79 ? -27.769 35.596 70.574 1.00 56.76 80 ALA B CA 1
ATOM 1449 C C . ALA B 1 79 ? -27.836 34.082 70.370 1.00 60.93 80 ALA B C 1
ATOM 1450 O O . ALA B 1 79 ? -28.443 33.373 71.173 1.00 58.87 80 ALA B O 1
ATOM 1452 N N . LYS B 1 80 ? -27.199 33.598 69.303 1.00 59.30 81 LYS B N 1
ATOM 1453 C CA . LYS B 1 80 ? -27.211 32.173 68.963 1.00 55.73 81 LYS B CA 1
ATOM 1454 C C . LYS B 1 80 ? -26.130 31.388 69.705 1.00 52.65 81 LYS B C 1
ATOM 1455 O O . LYS B 1 80 ? -25.931 30.200 69.453 1.00 51.61 81 LYS B O 1
ATOM 1461 N N . LEU B 1 81 ? -25.432 32.057 70.615 1.00 51.89 82 LEU B N 1
ATOM 1462 C CA . LEU B 1 81 ? -24.357 31.431 71.371 1.00 47.76 82 LEU B CA 1
ATOM 1463 C C . LEU B 1 81 ? -24.857 30.187 72.086 1.00 50.36 82 LEU B C 1
ATOM 1464 O O . LEU B 1 81 ? -24.177 29.155 72.121 1.00 48.08 82 LEU B O 1
ATOM 1469 N N . LYS B 1 82 ? -26.059 30.300 72.645 1.00 45.31 83 LYS B N 1
ATOM 1470 C CA . LYS B 1 82 ? -26.692 29.205 73.357 1.00 45.03 83 LYS B CA 1
ATOM 1471 C C . LYS B 1 82 ? -26.733 27.966 72.480 1.00 45.79 83 LYS B C 1
ATOM 1472 O O . LYS B 1 82 ? -26.362 26.879 72.915 1.00 41.91 83 LYS B O 1
ATOM 1478 N N . ILE B 1 83 ? -27.169 28.167 71.237 1.00 44.40 84 ILE B N 1
ATOM 1479 C CA . ILE B 1 83 ? -27.286 27.109 70.245 1.00 46.15 84 ILE B CA 1
ATOM 1480 C C . ILE B 1 83 ? -25.921 26.507 69.931 1.00 45.14 84 ILE B C 1
ATOM 1481 O O . ILE B 1 83 ? -25.768 25.290 69.942 1.00 46.53 84 ILE B O 1
ATOM 1486 N N . ALA B 1 84 ? -24.936 27.365 69.663 1.00 41.67 85 ALA B N 1
ATOM 1487 C CA . ALA B 1 84 ? -23.568 26.919 69.412 1.00 40.18 85 ALA B CA 1
ATOM 1488 C C . ALA B 1 84 ? -23.051 26.034 70.542 1.00 45.16 85 ALA B C 1
ATOM 1489 O O . ALA B 1 84 ? -22.428 25.007 70.296 1.00 43.35 85 ALA B O 1
ATOM 1491 N N . LEU B 1 85 ? -23.322 26.423 71.784 1.00 45.34 86 LEU B N 1
ATOM 1492 C CA . LEU B 1 85 ? -22.924 25.612 72.928 1.00 47.43 86 LEU B CA 1
ATOM 1493 C C . LEU B 1 85 ? -23.603 24.249 72.905 1.00 46.61 86 LEU B C 1
ATOM 1494 O O . LEU B 1 85 ? -22.972 23.227 73.175 1.00 46.19 86 LEU B O 1
ATOM 1499 N N . GLU B 1 86 ? -24.894 24.236 72.586 1.00 41.58 87 GLU B N 1
ATOM 1500 C CA . GLU B 1 86 ? -25.640 22.980 72.555 1.00 50.13 87 GLU B CA 1
ATOM 1501 C C . GLU B 1 86 ? -25.099 22.045 71.465 1.00 46.92 87 GLU B C 1
ATOM 1502 O O . GLU B 1 86 ? -24.846 20.864 71.717 1.00 48.07 87 GLU B O 1
ATOM 1508 N N . ILE B 1 87 ? -24.905 22.586 70.269 1.00 42.53 88 ILE B N 1
ATOM 1509 C CA . ILE B 1 87 ? -24.407 21.804 69.141 1.00 40.72 88 ILE B CA 1
ATOM 1510 C C . ILE B 1 87 ? -23.021 21.218 69.415 1.00 39.92 88 ILE B C 1
ATOM 1511 O O . ILE B 1 87 ? -22.789 20.016 69.205 1.00 37.32 88 ILE B O 1
ATOM 1516 N N . GLY B 1 88 ? -22.115 22.065 69.900 1.00 40.37 89 GLY B N 1
ATOM 1517 C CA . GLY B 1 88 ? -20.800 21.631 70.337 1.00 38.05 89 GLY B CA 1
ATOM 1518 C C . GLY B 1 88 ? -20.843 20.512 71.364 1.00 41.65 89 GLY B C 1
ATOM 1519 O O . GLY B 1 88 ? -20.150 19.509 71.208 1.00 40.57 89 GLY B O 1
ATOM 1520 N N . ASP B 1 89 ? -21.647 20.670 72.416 1.00 43.47 90 ASP B N 1
ATOM 1521 C CA . ASP B 1 89 ? -21.740 19.638 73.458 1.00 44.86 90 ASP B CA 1
ATOM 1522 C C . ASP B 1 89 ? -22.287 18.352 72.867 1.00 42.85 90 ASP B C 1
ATOM 1523 O O . ASP B 1 89 ? -21.785 17.256 73.132 1.00 42.87 90 ASP B O 1
ATOM 1528 N N . THR B 1 90 ? -23.326 18.502 72.060 1.00 43.26 91 THR B N 1
ATOM 1529 C CA . THR B 1 90 ? -23.977 17.367 71.429 1.00 43.64 91 THR B CA 1
ATOM 1530 C C . THR B 1 90 ? -22.996 16.560 70.590 1.00 40.34 91 THR B C 1
ATOM 1531 O O . THR B 1 90 ? -22.842 15.351 70.781 1.00 42.12 91 THR B O 1
ATOM 1535 N N . CYS B 1 91 ? -22.317 17.242 69.677 1.00 36.26 92 CYS B N 1
ATOM 1536 C CA . CYS B 1 91 ? -21.470 16.575 68.713 1.00 39.88 92 CYS B CA 1
ATOM 1537 C C . CYS B 1 91 ? -20.149 16.094 69.286 1.00 38.91 92 CYS B C 1
ATOM 1538 O O . CYS B 1 91 ? -19.569 15.142 68.776 1.00 39.76 92 CYS B O 1
ATOM 1541 N N . ALA B 1 92 ? -19.684 16.738 70.350 1.00 34.85 93 ALA B N 1
ATOM 1542 C CA . ALA B 1 92 ? -18.485 16.282 71.039 1.00 35.85 93 ALA B CA 1
ATOM 1543 C C . ALA B 1 92 ? -18.715 14.948 71.731 1.00 40.20 93 ALA B C 1
ATOM 1544 O O . ALA B 1 92 ? -17.771 14.214 71.991 1.00 41.41 93 ALA B O 1
ATOM 1546 N N . ALA B 1 93 ? -19.977 14.628 72.012 1.00 41.33 94 ALA B N 1
ATOM 1547 C CA . ALA B 1 93 ? -20.311 13.435 72.780 1.00 37.35 94 ALA B CA 1
ATOM 1548 C C . ALA B 1 93 ? -20.525 12.166 71.953 1.00 41.62 94 ALA B C 1
ATOM 1549 O O . ALA B 1 93 ? -20.709 11.086 72.517 1.00 41.46 94 ALA B O 1
ATOM 1551 N N . ILE B 1 94 ? -20.523 12.264 70.628 1.00 38.99 95 ILE B N 1
ATOM 1552 C CA . ILE B 1 94 ? -20.822 11.066 69.850 1.00 42.91 95 ILE B CA 1
ATOM 1553 C C . ILE B 1 94 ? -19.636 10.119 69.880 1.00 39.97 95 ILE B C 1
ATOM 1554 O O . ILE B 1 94 ? -18.520 10.516 70.209 1.00 39.98 95 ILE B O 1
ATOM 1559 N N . THR B 1 95 ? -19.885 8.861 69.539 1.00 42.64 96 THR B N 1
ATOM 1560 C CA . THR B 1 95 ? -18.809 7.881 69.499 1.00 45.83 96 THR B CA 1
ATOM 1561 C C . THR B 1 95 ? -18.288 7.788 68.065 1.00 40.05 96 THR B C 1
ATOM 1562 O O . THR B 1 95 ? -19.068 7.641 67.121 1.00 41.39 96 THR B O 1
ATOM 1566 N N . VAL B 1 96 ? -16.971 7.891 67.899 1.00 44.63 97 VAL B N 1
ATOM 1567 C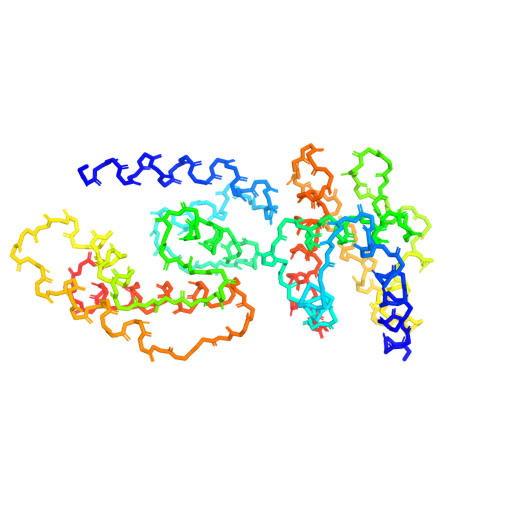 CA . VAL B 1 96 ? -16.385 7.931 66.556 1.00 40.74 97 VAL B CA 1
ATOM 1568 C C . VAL B 1 96 ? -15.374 6.811 66.357 1.00 34.08 97 VAL B C 1
ATOM 1569 O O . VAL B 1 96 ? -14.773 6.340 67.320 1.00 40.60 97 VAL B O 1
ATOM 1573 N N . PRO B 1 97 ? -15.195 6.372 65.106 1.00 34.11 98 PRO B N 1
ATOM 1574 C CA . PRO B 1 97 ? -14.208 5.316 64.873 1.00 36.80 98 PRO B CA 1
ATOM 1575 C C . PRO B 1 97 ? -12.795 5.813 65.091 1.00 32.16 98 PRO B C 1
ATOM 1576 O O . PRO B 1 97 ? -12.572 7.014 65.239 1.00 31.10 98 PRO B O 1
ATOM 1580 N N . ASP B 1 98 ? -11.852 4.875 65.112 1.00 38.63 99 ASP B N 1
ATOM 1581 C CA . ASP B 1 98 ? -10.441 5.162 65.333 1.00 34.73 99 ASP B CA 1
ATOM 1582 C C . ASP B 1 98 ? -9.765 5.789 64.113 1.00 32.20 99 ASP B C 1
ATOM 1583 O O . ASP B 1 98 ? -8.851 6.599 64.252 1.00 30.02 99 ASP B O 1
ATOM 1588 N N . ASP B 1 99 ? -10.207 5.393 62.922 1.00 30.91 100 ASP B N 1
ATOM 1589 C CA . ASP B 1 99 ? -9.791 6.048 61.686 1.00 27.90 100 ASP B CA 1
ATOM 1590 C C . ASP B 1 99 ? -10.141 7.544 61.750 1.00 26.03 100 ASP B C 1
ATOM 1591 O O . ASP B 1 99 ? -11.315 7.895 61.880 1.00 28.22 100 ASP B O 1
ATOM 1596 N N . HIS B 1 100 ? -9.136 8.417 61.656 1.00 27.05 101 HIS B N 1
ATOM 1597 C CA . HIS B 1 100 ? -9.344 9.858 61.864 1.00 27.52 101 HIS B CA 1
ATOM 1598 C C . HIS B 1 100 ? -10.211 10.503 60.781 1.00 28.74 101 HIS B C 1
ATOM 1599 O O . HIS B 1 100 ? -10.978 11.426 61.053 1.00 25.54 101 HIS B O 1
ATOM 1606 N N . CYS B 1 101 ? -10.073 10.019 59.549 1.00 23.01 102 CYS B N 1
ATOM 1607 C CA . CYS B 1 101 ? -10.884 10.509 58.462 1.00 24.94 102 CYS B CA 1
ATOM 1608 C C . CYS B 1 101 ? -12.360 10.178 58.732 1.00 27.25 102 CYS B C 1
ATOM 1609 O O . CYS B 1 101 ? -13.234 11.020 58.582 1.00 23.35 102 CYS B O 1
ATOM 1612 N N . GLU B 1 102 ? -12.631 8.956 59.166 1.00 26.31 103 GLU B N 1
ATOM 1613 C CA . GLU B 1 102 ? -14.010 8.560 59.410 1.00 28.21 103 GLU B CA 1
ATOM 1614 C C . GLU B 1 102 ? -14.564 9.263 60.639 1.00 27.22 103 GLU B C 1
ATOM 1615 O O . GLU B 1 102 ? -15.746 9.591 60.681 1.00 24.02 103 GLU B O 1
ATOM 1621 N N . ALA B 1 103 ? -13.707 9.528 61.624 1.00 25.30 104 ALA B N 1
ATOM 1622 C CA . ALA B 1 103 ? -14.153 10.299 62.780 1.00 27.76 104 ALA B CA 1
ATOM 1623 C C . ALA B 1 103 ? -14.531 11.723 62.369 1.00 29.02 104 ALA B C 1
ATOM 1624 O O . ALA B 1 103 ? -15.546 12.266 62.816 1.00 25.89 104 ALA B O 1
ATOM 1626 N N . ALA B 1 104 ? -13.706 12.331 61.516 1.00 25.99 105 ALA B N 1
ATOM 1627 C CA . ALA B 1 104 ? -13.969 13.688 61.009 1.00 26.50 105 ALA B CA 1
ATOM 1628 C C . ALA B 1 104 ? -15.320 13.769 60.286 1.00 31.56 105 ALA B C 1
ATOM 1629 O O . ALA B 1 104 ? -16.076 14.732 60.448 1.00 31.30 105 ALA B O 1
ATOM 1631 N N . GLU B 1 105 ? -15.635 12.755 59.488 1.00 27.49 106 GLU B N 1
ATOM 1632 C CA . GLU B 1 105 ? -16.923 12.767 58.811 1.00 33.25 106 GLU B CA 1
ATOM 1633 C C . GLU B 1 105 ? -18.081 12.423 59.759 1.00 29.90 106 GLU B C 1
ATOM 1634 O O . GLU B 1 105 ? -19.188 12.937 59.574 1.00 27.37 106 GLU B O 1
ATOM 1640 N N . ALA B 1 106 ? -17.838 11.577 60.766 1.00 28.25 107 ALA B N 1
ATOM 1641 C CA . ALA B 1 106 ? -18.847 11.358 61.812 1.00 28.29 107 ALA B CA 1
ATOM 1642 C C . ALA B 1 106 ? -19.155 12.646 62.568 1.00 29.79 107 ALA B C 1
ATOM 1643 O O . ALA B 1 106 ? -20.309 12.909 62.920 1.00 24.00 107 ALA B O 1
ATOM 1645 N N . TYR B 1 107 ? -18.125 13.435 62.854 1.00 28.44 108 TYR B N 1
ATOM 1646 C CA . TYR B 1 107 ? -18.337 14.691 63.570 1.00 31.48 108 TYR B CA 1
ATOM 1647 C C . TYR B 1 107 ? -19.077 15.672 62.674 1.00 29.38 108 TYR B C 1
ATOM 1648 O O . TYR B 1 107 ? -20.051 16.294 63.083 1.00 27.65 108 TYR B O 1
ATOM 1657 N N . GLY B 1 108 ? -18.612 15.800 61.440 1.00 28.55 109 GLY B N 1
ATOM 1658 C CA . GLY B 1 108 ? -19.260 16.665 60.471 1.00 28.89 109 GLY B CA 1
ATOM 1659 C C . GLY B 1 108 ? -20.730 16.346 60.251 1.00 29.40 109 GLY B C 1
ATOM 1660 O O . GLY B 1 108 ? -21.541 17.248 60.023 1.00 29.40 109 GLY B O 1
ATOM 1661 N N . THR B 1 109 ? -21.071 15.065 60.334 1.00 27.28 110 THR B N 1
ATOM 1662 C CA . THR B 1 109 ? -22.444 14.605 60.131 1.00 29.42 110 THR B CA 1
ATOM 1663 C C . THR B 1 109 ? -23.333 15.139 61.246 1.00 27.03 110 THR B C 1
ATOM 1664 O O . THR B 1 109 ? -24.403 15.677 60.999 1.00 24.97 110 THR B O 1
ATOM 1668 N N . CYS B 1 110 ? -22.857 15.010 62.475 1.00 22.49 111 CYS B N 1
ATOM 1669 C CA . CYS B 1 110 ? -23.551 15.544 63.628 1.00 28.50 111 CYS B CA 1
ATOM 1670 C C . CYS B 1 110 ? -23.739 17.065 63.541 1.00 27.98 111 CYS B C 1
ATOM 1671 O O . CYS B 1 110 ? -24.840 17.571 63.735 1.00 32.11 111 CYS B O 1
ATOM 1674 N N . PHE B 1 111 ? -22.663 17.795 63.272 1.00 29.90 112 PHE B N 1
ATOM 1675 C CA . PHE B 1 111 ? -22.756 19.245 63.175 1.00 32.09 112 PHE B CA 1
ATOM 1676 C C . PHE B 1 111 ? -23.727 19.658 62.073 1.00 35.39 112 PHE B C 1
ATOM 1677 O O . PHE B 1 111 ? -24.556 20.550 62.278 1.00 30.58 112 PHE B O 1
ATOM 1685 N N . ARG B 1 112 ? -23.618 19.005 60.913 1.00 28.75 113 ARG B N 1
ATOM 1686 C CA . ARG B 1 112 ? -24.480 19.294 59.772 1.00 26.80 113 ARG B CA 1
ATOM 1687 C C . ARG B 1 112 ? -25.934 19.023 60.122 1.00 32.72 113 ARG B C 1
ATOM 1688 O O . ARG B 1 112 ? -26.822 19.780 59.732 1.00 36.93 113 ARG B O 1
ATOM 1696 N N . GLY B 1 113 ? -26.163 17.966 60.900 1.00 28.68 114 GLY B N 1
ATOM 1697 C CA . GLY B 1 113 ? -27.504 17.568 61.291 1.00 35.07 114 GLY B CA 1
ATOM 1698 C C . GLY B 1 113 ? -28.124 18.446 62.364 1.00 37.41 114 GLY B C 1
ATOM 1699 O O . GLY B 1 113 ? -29.301 18.748 62.294 1.00 31.69 114 GLY B O 1
ATOM 1700 N N . GLU B 1 114 ? -27.335 18.828 63.370 1.00 34.72 115 GLU B N 1
ATOM 1701 C CA . GLU B 1 114 ? -27.786 19.776 64.390 1.00 38.26 115 GLU B CA 1
ATOM 1702 C C . GLU B 1 114 ? -28.053 21.164 63.804 1.00 33.63 115 GLU B C 1
ATOM 1703 O O . GLU B 1 114 ? -29.037 21.821 64.145 1.00 37.48 115 GLU B O 1
ATOM 1709 N N . ALA B 1 115 ? -27.178 21.613 62.920 1.00 35.13 116 ALA B N 1
ATOM 1710 C CA . ALA B 1 115 ? -27.397 22.882 62.233 1.00 37.80 116 ALA B CA 1
ATOM 1711 C C . ALA B 1 115 ? -28.723 22.886 61.456 1.00 43.90 116 ALA B C 1
ATOM 1712 O O . ALA B 1 115 ? -29.467 23.876 61.476 1.00 42.11 116 ALA B O 1
ATOM 1714 N N . LYS B 1 116 ? -29.012 21.785 60.766 1.00 37.22 117 LYS B N 1
ATOM 1715 C CA . LYS B 1 116 ? -30.261 21.662 60.025 1.00 37.37 117 LYS B CA 1
ATOM 1716 C C . LYS B 1 116 ? -31.454 21.706 60.983 1.00 43.83 117 LYS B C 1
ATOM 1717 O O . LYS B 1 116 ? -32.423 22.443 60.777 1.00 40.43 117 LYS B O 1
ATOM 1723 N N . LYS B 1 117 ? -31.342 20.909 62.036 1.00 37.40 118 LYS B N 1
ATOM 1724 C CA . LYS B 1 117 ? -32.359 20.772 63.066 1.00 38.73 118 LYS B CA 1
ATOM 1725 C C . LYS B 1 117 ? -32.675 22.104 63.741 1.00 48.07 118 LYS B C 1
ATOM 1726 O O . LYS B 1 117 ? -33.835 22.395 64.044 1.00 50.29 118 LYS B O 1
ATOM 1732 N N . HIS B 1 118 ? -31.645 22.919 63.953 1.00 45.41 119 HIS B N 1
ATOM 1733 C CA . HIS B 1 118 ? -31.823 24.245 64.540 1.00 50.63 119 HIS B CA 1
ATOM 1734 C C . HIS B 1 118 ? -32.068 25.296 63.464 1.00 51.24 119 HIS B C 1
ATOM 1735 O O . HIS B 1 118 ? -31.955 26.497 63.713 1.00 50.53 119 HIS B O 1
ATOM 1742 N N . GLY B 1 119 ? -32.403 24.832 62.265 1.00 46.19 120 GLY B N 1
ATOM 1743 C CA . GLY B 1 119 ? -32.800 25.713 61.186 1.00 45.32 120 GLY B CA 1
ATOM 1744 C C . GLY B 1 119 ? -31.703 26.660 60.755 1.00 47.06 120 GLY B C 1
ATOM 1745 O O . GLY B 1 119 ? -31.978 27.739 60.233 1.00 53.68 120 GLY B O 1
ATOM 1746 N N . LEU B 1 120 ? -30.457 26.250 60.958 1.00 46.11 121 LEU B N 1
ATOM 1747 C CA . LEU B 1 120 ? -29.312 27.072 60.592 1.00 47.93 121 LE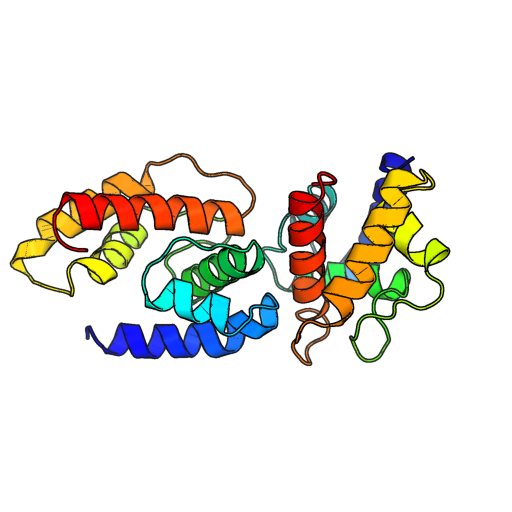U B CA 1
ATOM 1748 C C . LEU B 1 120 ? -28.728 26.672 59.241 1.00 48.41 121 LEU B C 1
ATOM 1749 O O . LEU B 1 120 ? -27.870 27.373 58.704 1.00 43.56 121 LEU B O 1
ATOM 1754 N N . LEU B 1 121 ? -29.175 25.544 58.691 1.00 44.53 122 LEU B N 1
ATOM 1755 C CA . LEU B 1 121 ? -28.550 25.032 57.471 1.00 44.94 122 LEU B CA 1
ATOM 1756 C C . LEU B 1 121 ? -29.550 24.611 56.392 1.00 47.48 122 LEU B C 1
ATOM 1757 O O . LEU B 1 121 ? -30.543 23.954 56.682 1.00 46.82 122 LEU B O 1
#

Secondary structure (DSSP, 8-state):
-HHHHHHHHHHHHHHHHHHHT--HHHHHHHHTT---SSHHHHHHHHHHHHHHTSB-TTSSB---SHHHHHHHHH-S-HHHHHHHHHHHHHHTTS---SSHHHHHHHHHHHHHHHHHHTT--/--SHHHHHHHHHHHHHHHHHT--HHHHHHHHTTPPPSSHHHHHHHHHHHHHTTSS-TTS---HHHHHHHHHHHHTT-GGGHHHHHHHHHHHHTS---SSHHHHHHHHHHHHHHHHHHTT--

Sequence (242 aa):
DEKEALAKLMESAESCMPEVGATDADLQEMVKKQPASTYAGKCLRACVMKNIGILDANGKLDTEAGHEKAKQYTGNDPAKLKIALEIGDTCAAITVPDDHCEEAAEAYGTCFRGEAKKHGLLDEKEALAKLMESAESCMPEVGATDADLQEMVKKQPASTYAGKCLRACVMKNIGILDANGKLDTEAGHEKAKQYTGNDPAKLKIALEIGDTCAAITVPDDHCEAAEAYGTCFRGEAKKHGLL

Radius of gyration: 19.06 Å; Cα contacts (8 Å, |Δi|>4): 372; chains: 2; bounding box: 49×53×37 Å